Protein 5NMO (pdb70)

Solvent-accessible surface area: 19039 Å² total; per-residue (Å²): 132,128,67,132,180,126,144,12,68,91,44,16,129,108,7,80,51,74,25,118,75,28,111,91,78,5,70,62,0,113,53,26,52,113,65,59,97,68,11,43,73,13,30,7,7,14,10,4,88,30,0,71,74,18,3,24,111,34,31,68,28,78,101,130,9,97,64,59,112,160,115,127,98,144,54,45,78,69,73,88,118,10,28,176,28,64,94,94,3,38,91,33,8,42,88,1,3,90,82,33,0,16,19,5,81,12,0,77,127,98,54,114,42,171,64,88,30,119,92,2,87,41,103,14,147,120,15,104,90,29,23,124,141,48,49,143,42,75,14,20,3,32,62,72,25,80,143,11,27,82,125,57,86,117,23,29,141,96,102,163,128,68,85,131,96,34,31,108,67,5,71,58,0,118,54,51,70,100,47,86,134,88,18,64,69,24,18,0,2,0,0,4,82,6,10,87,70,12,93,34,70,54,44,89,16,94,120,124,10,97,108,35,107,108,90,44,85,23,76,88,42,88,131,24,92,84,50,57,50,84,12,20,24,14,76,25,8,20,77,3,8,81,39,8,0,134,114,91,63,102,34,74,45,94,27,0,64,126,140,14,111,46,102,65,88,34,73,82,4,38,136,22,4,104,119,15,59,59,32,26,77,52,38,48,142,33,59,85,33,0,36,102,84,67,73,78,100,143

Nearest PDB structures (foldseek):
  5nmo-assembly1_A  TM=1.006E+00  e=4.362E-20  Bacillus subtilis subsp. subtilis str. 168
  5nmo-assembly1_B  TM=9.232E-01  e=2.520E-14  Bacillus subtilis subsp. subtilis str. 168
  8i4v-assembly1_B  TM=3.031E-01  e=3.317E+00  Saccharomyces cerevisiae S288C
  8i4v-assembly1_A  TM=2.304E-01  e=1.162E+00  Saccharomyces cerevisiae S288C
  5nmo-assembly1_B  TM=1.007E+00  e=1.268E-17  Bacillus subtilis subsp. subtilis str. 168

InterPro domains:
  IPR003395 RecF/RecN/SMC, N-terminal [PF02463] (2-1171)
  IPR010935 SMCs flexible hinge [PF06470] (519-637)
  IPR010935 SMCs flexible hinge [SM00968] (518-637)
  IPR011890 Structural maintenance of chromosomes protein, prokaryotic [MF_01894] (1-1180)
  IPR011890 Structural maintenance of chromosomes protein, prokaryotic [TIGR02168] (2-1178)
  IPR024704 Structural maintenance of chromosomes protein [PIRSF005719] (1-1183)
  IPR027417 P-loop containing nucleoside triphosphate hydrolase [G3DSA:3.40.50.300] (1-199)
  IPR027417 P-loop containing nucleoside triphosphate hydrolase [G3DSA:3.40.50.300] (999-1186)
  IPR027417 P-loop containing nucleoside triphosphate hydrolase [SSF52540] (1-1163)
  IPR036277 SMCs flexible hinge superfamily [SSF75553] (484-686)

B-factor: mean 68.8, std 25.38, range [20.0, 158.9]

Organism: Bacillus subtilis (strain 168) (NCBI:txid224308)

Sequence (298 aa):
GSGMLNRVEDILHELEGQVEPLKIQASIAKDYLEKKKELEHVEIALTAYDIEELHGKWSTLKEKVQMAKESSTLLKDEEVKLGRMEVELDNLLQYLREEYSLSFEGAKEKYQLETDPEEARKRRVKLIKLAIEELGTVNLGSIDEFERVNERYKFLSEQKEDLVEPLKIQASIAKDYLEKKKELEHVEIALTAYDIEELHGKWSTLKEKVQMAKESGGSGGSTLLKDEEVKLGRMEVELDNLLQYLREEYSLSFEGAKEKYQLETDPEEARKRVKLIKLAIEELGTVNLGSIDEFERVN

Structure (mmCIF, N/CA/C/O backbone):
data_5NMO
#
_entry.id   5NMO
#
_cell.length_a   78.036
_cell.length_b   83.865
_cell.length_c   64.834
_cell.angle_alpha   90.000
_cell.angle_beta   90.000
_cell.angle_gamma   90.000
#
_symmetry.space_group_name_H-M   'P 21 21 2'
#
loop_
_entity.id
_entity.type
_entity.pdbx_description
1 polymer 'Chromosome partition protein Smc,Chromosome partition protein Smc'
2 non-polymer 'SULFATE ION'
3 non-polymer (4S)-2-METHYL-2,4-PENTANEDIOL
4 non-polymer DI(HYDROXYETHYL)ETHER
5 non-polymer 1,2-ETHANEDIOL
6 water water
#
loop_
_atom_site.group_PDB
_atom_site.id
_atom_site.type_symbol
_atom_site.label_atom_id
_atom_site.label_alt_id
_atom_site.label_comp_id
_atom_site.label_asym_id
_atom_site.label_entity_id
_atom_site.label_seq_id
_atom_site.pdbx_PDB_ins_code
_atom_site.Cartn_x
_atom_site.Cartn_y
_atom_site.Cartn_z
_atom_site.occupancy
_atom_site.B_iso_or_equiv
_atom_site.auth_seq_id
_atom_site.auth_comp_id
_atom_site.auth_asym_id
_atom_site.auth_atom_id
_atom_site.pdbx_PDB_model_num
ATOM 1 N N . GLY A 1 1 ? 40.588 -1.746 -43.031 1.00 46.58 184 GLY A N 1
ATOM 2 C CA . GLY A 1 1 ? 39.937 -2.277 -41.849 1.00 65.56 184 GLY A CA 1
ATOM 3 C C . GLY A 1 1 ? 38.462 -1.928 -41.822 1.00 69.53 184 GLY A C 1
ATOM 4 O O . GLY A 1 1 ? 38.015 -1.037 -42.542 1.00 48.05 184 GLY A O 1
ATOM 7 N N . SER A 1 2 ? 37.704 -2.641 -40.994 1.00 47.60 185 SER A N 1
ATOM 8 C CA . SER A 1 2 ? 36.284 -2.360 -40.805 1.00 53.75 185 SER A CA 1
ATOM 9 C C . SER A 1 2 ? 36.048 -1.784 -39.414 1.00 45.95 185 SER A C 1
ATOM 10 O O . SER A 1 2 ? 34.908 -1.661 -38.966 1.00 45.37 185 SER A O 1
ATOM 18 N N . GLY A 1 3 ? 37.140 -1.433 -38.738 1.00 45.91 186 GLY A N 1
ATOM 19 C CA . GLY A 1 3 ? 37.086 -0.977 -37.362 1.00 49.54 186 GLY A CA 1
ATOM 20 C C . GLY A 1 3 ? 37.281 0.521 -37.250 1.00 46.11 186 GLY A C 1
ATOM 21 O O . GLY A 1 3 ? 37.466 1.211 -38.257 1.00 50.20 186 GLY A O 1
ATOM 25 N N . MET A 1 4 ? 37.252 1.015 -36.015 1.00 42.08 187 MET A N 1
ATOM 26 C CA . MET A 1 4 ? 37.328 2.444 -35.739 1.00 49.18 187 MET A CA 1
ATOM 27 C C . MET A 1 4 ? 38.602 2.806 -34.978 1.00 57.79 187 MET A C 1
ATOM 28 O O . MET A 1 4 ? 39.026 2.081 -34.081 1.00 43.88 187 MET A O 1
ATOM 42 N N . LEU A 1 5 ? 39.202 3.935 -35.338 1.00 46.84 188 LEU A N 1
ATOM 43 C CA . LEU A 1 5 ? 40.415 4.408 -34.679 1.00 45.73 188 LEU A CA 1
ATOM 44 C C . LEU A 1 5 ? 40.109 5.063 -33.340 1.00 48.73 188 LEU A C 1
ATOM 45 O O . LEU A 1 5 ? 40.862 4.916 -32.376 1.00 48.70 188 LEU A O 1
ATOM 61 N N . ASN A 1 6 ? 39.008 5.803 -33.290 1.00 45.25 189 ASN A N 1
ATOM 62 C CA . ASN A 1 6 ? 38.588 6.441 -32.053 1.00 46.30 189 ASN A CA 1
ATOM 63 C C . ASN A 1 6 ? 38.061 5.408 -31.071 1.00 49.97 189 ASN A C 1
ATOM 64 O O . ASN A 1 6 ? 37.195 4.599 -31.403 1.00 44.63 189 ASN A O 1
ATOM 75 N N . ARG A 1 7 ? 38.599 5.431 -29.860 1.00 50.03 190 ARG A N 1
ATOM 76 C CA . ARG A 1 7 ? 38.160 4.514 -28.822 1.00 50.24 190 ARG A CA 1
ATOM 77 C C . ARG A 1 7 ? 36.940 5.088 -28.118 1.00 52.68 190 ARG A C 1
ATOM 78 O O . ARG A 1 7 ? 36.899 6.275 -27.792 1.00 52.21 190 ARG A O 1
ATOM 99 N N . VAL A 1 8 ? 35.939 4.246 -27.901 1.00 48.42 191 VAL A N 1
ATOM 100 C CA . VAL A 1 8 ? 34.718 4.682 -27.241 1.00 55.14 191 VAL A CA 1
ATOM 101 C C . VAL A 1 8 ? 35.005 5.096 -25.794 1.00 51.49 191 VAL A C 1
ATOM 102 O O . VAL A 1 8 ? 34.237 5.849 -25.199 1.00 56.30 191 VAL A O 1
ATOM 115 N N . GLU A 1 9 ? 36.115 4.618 -25.235 1.00 54.13 192 GLU A N 1
ATOM 116 C CA . GLU A 1 9 ? 36.498 4.976 -23.867 1.00 58.14 192 GLU A CA 1
ATOM 117 C C . GLU A 1 9 ? 36.632 6.485 -23.684 1.00 58.84 192 GLU A C 1
ATOM 118 O O . GLU A 1 9 ? 36.335 7.020 -22.614 1.00 61.47 192 GLU A O 1
ATOM 130 N N . ASP A 1 10 ? 37.083 7.166 -24.733 1.00 59.22 193 ASP A N 1
ATOM 131 C CA . ASP A 1 10 ? 37.280 8.611 -24.685 1.00 60.37 193 ASP A CA 1
ATOM 132 C C . ASP A 1 10 ? 35.953 9.346 -24.523 1.00 57.98 193 ASP A C 1
ATOM 133 O O . ASP A 1 10 ? 35.814 10.194 -23.642 1.00 60.89 193 ASP A O 1
ATOM 142 N N . ILE A 1 11 ? 34.975 9.022 -25.366 1.00 53.56 194 ILE A N 1
ATOM 143 C CA . ILE A 1 11 ? 33.668 9.665 -25.269 1.00 52.58 194 ILE A CA 1
ATOM 144 C C . ILE A 1 11 ? 32.992 9.260 -23.955 1.00 54.26 194 ILE A C 1
ATOM 145 O O . ILE A 1 11 ? 32.355 10.087 -23.298 1.00 55.24 194 ILE A O 1
ATOM 161 N N . LEU A 1 12 ? 33.146 7.998 -23.563 1.00 54.58 195 LEU A N 1
ATOM 162 C CA . LEU A 1 12 ? 32.598 7.527 -22.293 1.00 60.15 195 LEU A CA 1
ATOM 163 C C . LEU A 1 12 ? 33.166 8.303 -21.105 1.00 65.35 195 LEU A C 1
ATOM 164 O O . LEU A 1 12 ? 32.425 8.682 -20.195 1.00 62.71 195 LEU A O 1
ATOM 180 N N . HIS A 1 13 ? 34.477 8.533 -21.105 1.00 64.43 196 HIS A N 1
ATOM 181 C CA . HIS A 1 13 ? 35.104 9.307 -20.037 1.00 78.96 196 HIS A CA 1
ATOM 182 C C . HIS A 1 13 ? 34.642 10.761 -20.072 1.00 80.22 196 HIS A C 1
ATOM 183 O O . HIS A 1 13 ? 34.504 11.409 -19.035 1.00 77.82 196 HIS A O 1
ATOM 197 N N . GLU A 1 14 ? 34.410 11.272 -21.275 1.00 71.99 197 GLU A N 1
ATOM 198 C CA . GLU A 1 14 ? 33.933 12.637 -21.445 1.00 70.13 197 GLU A CA 1
ATOM 199 C C . GLU A 1 14 ? 32.508 12.776 -20.915 1.00 79.39 197 GLU A C 1
ATOM 200 O O . GLU A 1 14 ? 32.146 13.808 -20.349 1.00 84.78 197 GLU A O 1
ATOM 212 N N . LEU A 1 15 ? 31.708 11.727 -21.093 1.00 62.23 198 LEU A N 1
ATOM 213 C CA . LEU A 1 15 ? 30.313 11.731 -20.654 1.00 60.67 198 LEU A CA 1
ATOM 214 C C . LEU A 1 15 ? 30.137 11.368 -19.181 1.00 63.92 198 LEU A C 1
ATOM 215 O O . LEU A 1 15 ? 29.285 11.941 -18.499 1.00 67.91 198 LEU A O 1
ATOM 231 N N . GLU A 1 16 ? 30.920 10.407 -18.694 1.00 79.06 199 GLU A N 1
ATOM 232 C CA . GLU A 1 16 ? 30.755 9.916 -17.324 1.00 89.16 199 GLU A CA 1
ATOM 233 C C . GLU A 1 16 ? 30.917 11.056 -16.330 1.00 85.43 199 GLU A C 1
ATOM 234 O O . GLU A 1 16 ? 30.207 11.122 -15.326 1.00 81.60 199 GLU A O 1
ATOM 246 N N . GLY A 1 17 ? 31.840 11.964 -16.630 1.00 77.63 200 GLY A N 1
ATOM 247 C CA . GLY A 1 17 ? 32.031 13.153 -15.822 1.00 75.28 200 GLY A CA 1
ATOM 248 C C . GLY A 1 17 ? 30.766 13.990 -15.769 1.00 73.04 200 GLY A C 1
ATOM 249 O O . GLY A 1 17 ? 30.542 14.729 -14.811 1.00 78.50 200 GLY A O 1
ATOM 253 N N . GLN A 1 18 ? 29.924 13.863 -16.793 1.00 83.08 201 GLN A N 1
ATOM 254 C CA . GLN A 1 18 ? 28.737 14.704 -16.911 1.00 88.92 201 GLN A CA 1
ATOM 255 C C . GLN A 1 18 ? 27.509 14.089 -16.242 1.00 69.02 201 GLN A C 1
ATOM 256 O O . GLN A 1 18 ? 26.579 14.808 -15.881 1.00 67.40 201 GLN A O 1
ATOM 270 N N . VAL A 1 19 ? 27.514 12.771 -16.057 1.00 69.97 202 VAL A N 1
ATOM 271 C CA . VAL A 1 19 ? 26.333 12.060 -15.563 1.00 71.75 202 VAL A CA 1
ATOM 272 C C . VAL A 1 19 ? 25.924 12.524 -14.162 1.00 77.88 202 VAL A C 1
ATOM 273 O O . VAL A 1 19 ? 24.845 13.086 -13.986 1.00 61.53 202 VAL A O 1
ATOM 286 N N . GLU A 1 20 ? 26.777 12.302 -13.166 1.00 65.86 203 GLU A N 1
ATOM 287 C CA . GLU A 1 20 ? 26.374 12.532 -11.782 1.00 64.12 203 GLU A CA 1
ATOM 288 C C . GLU A 1 20 ? 25.953 13.985 -11.510 1.00 63.52 203 GLU A C 1
ATOM 289 O O . GLU A 1 20 ? 24.930 14.208 -10.870 1.00 72.42 203 GLU A O 1
ATOM 301 N N . PRO A 1 21 ? 26.727 14.974 -12.002 1.00 67.39 204 PRO A N 1
ATOM 302 C CA . PRO A 1 21 ? 26.349 16.379 -11.787 1.00 60.66 204 PRO A CA 1
ATOM 303 C C . PRO A 1 21 ? 24.953 16.731 -12.311 1.00 74.01 204 PRO A C 1
ATOM 304 O O . PRO A 1 21 ? 24.191 17.412 -11.621 1.00 63.21 204 PRO A O 1
ATOM 315 N N . LEU A 1 22 ? 24.627 16.285 -13.519 1.00 67.98 205 LEU A N 1
ATOM 316 C CA . LEU A 1 22 ? 23.292 16.499 -14.072 1.00 60.22 205 LEU A CA 1
ATOM 317 C C . LEU A 1 22 ? 22.239 15.760 -13.250 1.00 53.46 205 LEU A C 1
ATOM 318 O O . LEU A 1 22 ? 21.117 16.238 -13.100 1.00 53.33 205 LEU A O 1
ATOM 334 N N . LYS A 1 23 ? 22.611 14.600 -12.715 1.00 55.33 206 LYS A N 1
ATOM 335 C CA . LYS A 1 23 ? 21.700 13.793 -11.913 1.00 83.04 206 LYS A CA 1
ATOM 336 C C . LYS A 1 23 ? 21.287 14.540 -10.649 1.00 63.51 206 LYS A C 1
ATOM 337 O O . LYS A 1 23 ? 20.137 14.455 -10.224 1.00 60.01 206 LYS A O 1
ATOM 356 N N . ILE A 1 24 ? 22.229 15.272 -10.059 1.00 60.54 207 ILE A N 1
ATOM 357 C CA . ILE A 1 24 ? 21.959 16.047 -8.852 1.00 60.20 207 ILE A CA 1
ATOM 358 C C . ILE A 1 24 ? 21.005 17.191 -9.145 1.00 57.55 207 ILE A C 1
ATOM 359 O O . ILE A 1 24 ? 20.043 17.416 -8.408 1.00 56.74 207 ILE A O 1
ATOM 375 N N . GLN A 1 25 ? 21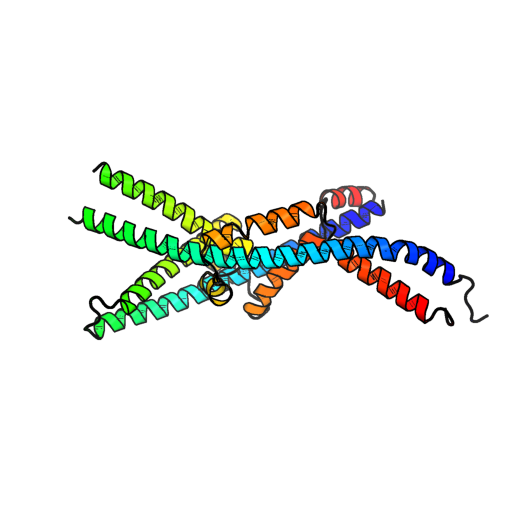.283 17.932 -10.210 1.00 58.74 208 GLN A N 1
ATOM 376 C CA . GLN A 1 25 ? 20.434 19.054 -10.578 1.00 79.93 208 GLN A CA 1
ATOM 377 C C . GLN A 1 25 ? 19.043 18.560 -10.954 1.00 61.90 208 GLN A C 1
ATOM 378 O O . GLN A 1 25 ? 18.042 19.184 -10.610 1.00 52.12 208 GLN A O 1
ATOM 392 N N . ALA A 1 26 ? 18.989 17.428 -11.650 1.00 50.70 209 ALA A N 1
ATOM 393 C CA . ALA A 1 26 ? 17.721 16.873 -12.116 1.00 54.62 209 ALA A CA 1
ATOM 394 C C . ALA A 1 26 ? 16.885 16.387 -10.940 1.00 53.69 209 ALA A C 1
ATOM 395 O O . ALA A 1 26 ? 15.664 16.509 -10.940 1.00 47.51 209 ALA A O 1
ATOM 402 N N . SER A 1 27 ? 17.552 15.833 -9.934 1.00 49.05 210 SER A N 1
ATOM 403 C CA . SER A 1 27 ? 16.867 15.353 -8.743 1.00 49.82 210 SER A CA 1
ATOM 404 C C . SER A 1 27 ? 16.282 16.532 -7.969 1.00 55.94 210 SER A C 1
ATOM 405 O O . SER A 1 27 ? 15.183 16.448 -7.419 1.00 48.97 210 SER A O 1
ATOM 413 N N . ILE A 1 28 ? 17.027 17.631 -7.936 1.00 46.56 211 ILE A N 1
ATOM 414 C CA . ILE A 1 28 ? 16.563 18.857 -7.303 1.00 52.92 211 ILE A CA 1
ATOM 415 C C . ILE A 1 28 ? 15.391 19.437 -8.085 1.00 49.30 211 ILE A C 1
ATOM 416 O O . ILE A 1 28 ? 14.413 19.898 -7.502 1.00 45.05 211 ILE A O 1
ATOM 432 N N . ALA A 1 29 ? 15.488 19.398 -9.410 1.00 45.09 212 ALA A N 1
ATOM 433 C CA . ALA A 1 29 ? 14.445 19.948 -10.267 1.00 43.55 212 ALA A CA 1
ATOM 434 C C . ALA A 1 29 ? 13.141 19.159 -10.160 1.00 63.87 212 ALA A C 1
ATOM 435 O O . ALA A 1 29 ? 12.058 19.741 -10.169 1.00 44.52 212 ALA A O 1
ATOM 442 N N . LYS A 1 30 ? 13.244 17.838 -10.061 1.00 45.71 213 L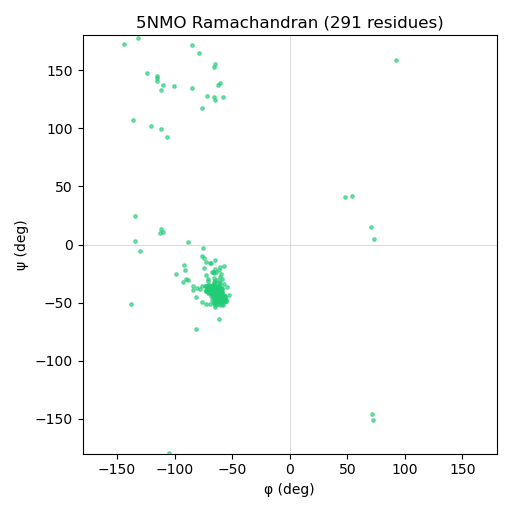YS A N 1
ATOM 443 C CA . LYS A 1 30 ? 12.060 16.995 -9.915 1.00 46.24 213 LYS A CA 1
ATOM 444 C C . LYS A 1 30 ? 11.406 17.231 -8.563 1.00 43.66 213 LYS A C 1
ATOM 445 O O . LYS A 1 30 ? 10.181 17.218 -8.436 1.00 44.27 213 LYS A O 1
ATOM 464 N N . ASP A 1 31 ? 12.233 17.454 -7.550 1.00 43.09 214 ASP A N 1
ATOM 465 C CA . ASP A 1 31 ? 11.731 17.731 -6.214 1.00 44.20 214 ASP A CA 1
ATOM 466 C C . ASP A 1 31 ? 10.962 19.047 -6.232 1.00 41.34 214 ASP A C 1
ATOM 467 O O . ASP A 1 31 ? 9.853 19.146 -5.700 1.00 41.90 214 ASP A O 1
ATOM 476 N N . TYR A 1 32 ? 11.560 20.049 -6.868 1.00 47.22 215 TYR A N 1
ATOM 477 C CA . TYR A 1 32 ? 10.917 21.342 -7.063 1.00 44.02 215 TYR A CA 1
ATOM 478 C C . TYR A 1 32 ? 9.567 21.183 -7.762 1.00 47.45 215 TYR A C 1
ATOM 479 O O . TYR A 1 32 ? 8.563 21.727 -7.310 1.00 40.87 215 TYR A O 1
ATOM 497 N N . LEU A 1 33 ? 9.535 20.421 -8.848 1.00 40.83 216 LEU A N 1
ATOM 498 C CA . LEU A 1 33 ? 8.303 20.256 -9.612 1.00 44.06 216 LEU A CA 1
ATOM 499 C C . LEU A 1 33 ? 7.233 19.532 -8.799 1.00 42.66 216 LEU A C 1
ATOM 500 O O . LEU A 1 33 ? 6.037 19.779 -8.966 1.00 43.00 216 LEU A O 1
ATOM 516 N N . GLU A 1 34 ? 7.661 18.636 -7.917 1.00 37.46 217 GLU A N 1
ATOM 517 C CA . GLU A 1 34 ? 6.723 17.923 -7.063 1.00 49.74 217 GLU A CA 1
ATOM 518 C C . GLU A 1 34 ? 6.095 18.877 -6.053 1.00 43.84 217 GLU A C 1
ATOM 519 O O . GLU A 1 34 ? 4.882 18.855 -5.838 1.00 43.88 217 GLU A O 1
ATOM 531 N N . LYS A 1 35 ? 6.919 19.722 -5.441 1.00 38.20 218 LYS A N 1
ATOM 532 C CA . LYS A 1 35 ? 6.420 20.661 -4.445 1.00 40.35 218 LYS A CA 1
ATOM 533 C C . LYS A 1 35 ? 5.540 21.705 -5.107 1.00 50.34 218 LYS A C 1
ATOM 534 O O . LYS A 1 35 ? 4.539 22.139 -4.536 1.00 38.83 218 LYS A O 1
ATOM 553 N N . LYS A 1 36 ? 5.915 22.089 -6.322 1.00 39.41 219 LYS A N 1
ATOM 554 C CA . LYS A 1 36 ? 5.150 23.042 -7.109 1.00 37.98 219 LYS A CA 1
ATOM 555 C C . LYS A 1 36 ? 3.767 22.493 -7.425 1.00 39.20 219 LYS A C 1
ATOM 556 O O . LYS A 1 36 ? 2.767 23.211 -7.360 1.00 40.50 219 LYS A O 1
ATOM 575 N N . LYS A 1 37 ? 3.723 21.218 -7.800 1.00 39.25 220 LYS A N 1
ATOM 576 C CA . LYS A 1 37 ? 2.458 20.553 -8.080 1.00 43.76 220 LYS A CA 1
ATOM 577 C C . LYS A 1 37 ? 1.556 20.569 -6.841 1.00 40.42 220 LYS A C 1
ATOM 578 O O . LYS A 1 37 ? 0.370 20.903 -6.932 1.00 40.64 220 LYS A O 1
ATOM 597 N N . GLU A 1 38 ? 2.117 20.222 -5.685 1.00 40.55 221 GLU A N 1
ATOM 598 C CA . GLU A 1 38 ? 1.344 20.230 -4.446 1.00 39.43 221 GLU A CA 1
ATOM 599 C C . GLU A 1 38 ? 0.850 21.636 -4.136 1.00 39.51 221 GLU A C 1
ATOM 600 O O . GLU A 1 38 ? -0.312 21.826 -3.775 1.00 40.01 221 GLU A O 1
ATOM 612 N N . LEU A 1 39 ? 1.736 22.618 -4.273 1.00 36.73 222 LEU A N 1
ATOM 613 C CA . LEU A 1 39 ? 1.375 24.009 -4.020 1.00 35.03 222 LEU A CA 1
ATOM 614 C C . LEU A 1 39 ? 0.181 24.418 -4.877 1.00 39.68 222 LEU A C 1
ATOM 615 O O . LEU A 1 39 ? -0.771 25.026 -4.385 1.00 37.74 222 LEU A O 1
ATOM 631 N N . GLU A 1 40 ? 0.247 24.087 -6.161 1.00 39.42 223 GLU A N 1
ATOM 632 C CA . GLU A 1 40 ? -0.795 24.476 -7.106 1.00 39.35 223 GLU A CA 1
ATOM 633 C C . GLU A 1 40 ? -2.139 23.861 -6.741 1.00 41.73 223 GLU A C 1
ATOM 634 O O . GLU A 1 40 ? -3.171 24.526 -6.811 1.00 41.87 223 GLU A O 1
ATOM 646 N N . HIS A 1 41 ? -2.123 22.593 -6.344 1.00 42.02 224 HIS A N 1
ATOM 647 C CA . HIS A 1 41 ? -3.347 21.893 -5.969 1.00 46.27 224 HIS A CA 1
ATOM 648 C C . HIS A 1 41 ? -4.048 22.568 -4.797 1.00 51.83 224 HIS A C 1
ATOM 649 O O . HIS A 1 41 ? -5.272 22.715 -4.792 1.00 41.05 224 HIS A O 1
ATOM 663 N N . VAL A 1 42 ? -3.270 22.967 -3.798 1.00 37.83 225 VAL A N 1
ATOM 664 C CA . VAL A 1 42 ? -3.831 23.609 -2.613 1.00 37.48 225 VAL A CA 1
ATOM 665 C C . VAL A 1 42 ? -4.319 25.006 -2.980 1.00 38.00 225 VAL A C 1
ATOM 666 O O . VAL A 1 42 ? -5.395 25.424 -2.553 1.00 37.80 225 VAL A O 1
ATOM 679 N N . GLU A 1 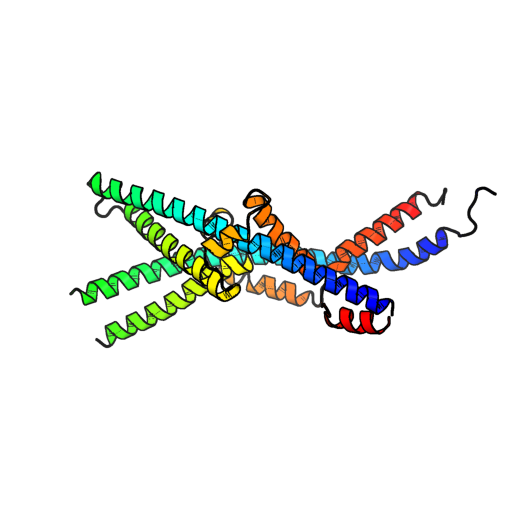43 ? -3.539 25.721 -3.787 1.00 33.84 226 GLU A N 1
ATOM 680 C CA . GLU A 1 43 ? -3.917 27.081 -4.161 1.00 35.98 226 GLU A CA 1
ATOM 681 C C . GLU A 1 43 ? -5.189 27.111 -5.009 1.00 39.43 226 GLU A C 1
ATOM 682 O O . GLU A 1 43 ? -6.017 28.012 -4.852 1.00 38.05 226 GLU A O 1
ATOM 694 N N . ILE A 1 44 ? -5.369 26.128 -5.888 1.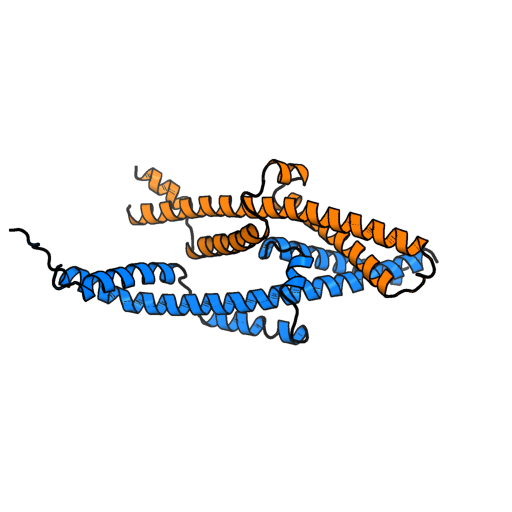00 36.69 227 ILE A N 1
ATOM 695 C CA . ILE A 1 44 ? -6.594 26.066 -6.688 1.00 36.15 227 ILE A CA 1
ATOM 696 C C . ILE A 1 44 ? -7.800 25.813 -5.775 1.00 37.64 227 ILE A C 1
ATOM 697 O O . ILE A 1 44 ? -8.842 26.454 -5.917 1.00 36.05 227 ILE A O 1
ATOM 713 N N . ALA A 1 45 ? -7.649 24.877 -4.844 1.00 37.10 228 ALA A N 1
ATOM 714 C CA . ALA A 1 45 ? -8.716 24.543 -3.904 1.00 42.34 228 ALA A CA 1
ATOM 715 C C . ALA A 1 45 ? -9.083 25.748 -3.034 1.00 35.15 228 ALA A C 1
ATOM 716 O O . ALA A 1 45 ? -10.263 26.020 -2.805 1.00 34.37 228 ALA A O 1
ATOM 723 N N . LEU A 1 46 ? -8.067 26.460 -2.553 1.00 38.74 229 LEU A N 1
ATOM 724 C CA . LEU A 1 46 ? -8.274 27.661 -1.746 1.00 38.93 229 LEU A CA 1
ATOM 725 C C . LEU A 1 46 ? -8.980 28.752 -2.542 1.00 39.65 229 LEU A C 1
ATOM 726 O O . LEU A 1 46 ? -9.865 29.434 -2.025 1.00 37.71 229 LEU A O 1
ATOM 742 N N . THR A 1 47 ? -8.572 28.927 -3.794 1.00 34.23 230 THR A N 1
ATOM 743 C CA . THR A 1 47 ? -9.142 29.962 -4.649 1.00 35.87 230 THR A CA 1
ATOM 744 C C . THR A 1 47 ? -10.622 29.694 -4.911 1.00 32.45 230 THR A C 1
ATOM 745 O O . THR A 1 47 ? -11.444 30.606 -4.838 1.00 35.79 230 THR A O 1
ATOM 756 N N . ALA A 1 48 ? -10.959 28.444 -5.207 1.00 32.78 231 ALA A N 1
ATOM 757 C CA . ALA A 1 48 ? -12.347 28.074 -5.456 1.00 40.88 231 ALA A CA 1
ATOM 758 C C . ALA A 1 48 ? -13.176 28.255 -4.188 1.00 38.61 231 ALA A C 1
ATOM 759 O O . ALA A 1 48 ? -14.316 28.726 -4.235 1.00 33.70 231 ALA A O 1
ATOM 766 N N . TYR A 1 49 ? -12.601 27.883 -3.052 1.00 37.00 232 TYR A N 1
ATOM 767 C CA . TYR A 1 49 ? -13.283 28.064 -1.773 1.00 41.73 232 TYR A CA 1
ATOM 768 C C . TYR A 1 49 ? -13.542 29.548 -1.500 1.00 32.11 232 TYR A C 1
ATOM 769 O O . TYR A 1 49 ? -14.661 29.945 -1.166 1.00 35.55 232 TYR A O 1
ATOM 787 N N . ASP A 1 50 ? -12.508 30.368 -1.659 1.00 33.07 233 ASP A N 1
ATOM 788 C CA . ASP A 1 50 ? -12.623 31.798 -1.384 1.00 38.39 233 ASP A CA 1
ATOM 789 C C . ASP A 1 50 ? -13.608 32.490 -2.331 1.00 37.61 233 ASP A C 1
ATOM 790 O O . ASP A 1 50 ? -14.338 33.392 -1.922 1.00 37.25 233 ASP A O 1
ATOM 799 N N . ILE A 1 51 ? -13.634 32.073 -3.594 1.00 34.93 234 ILE A N 1
ATOM 800 C CA . ILE A 1 51 ? -14.570 32.651 -4.561 1.00 37.47 234 ILE A CA 1
ATOM 801 C C . ILE A 1 51 ? -16.013 32.390 -4.129 1.00 34.77 234 ILE A C 1
ATOM 802 O O . ILE A 1 51 ? -16.830 33.308 -4.087 1.00 36.78 234 ILE A O 1
ATOM 818 N N . GLU A 1 52 ? -16.325 31.140 -3.803 1.00 36.23 235 GLU A N 1
ATOM 819 C CA . GLU A 1 52 ? -17.691 30.794 -3.427 1.00 43.04 235 GLU A CA 1
ATOM 820 C C . GLU A 1 52 ? -18.089 31.492 -2.123 1.00 36.48 235 GLU A C 1
ATOM 821 O O . GLU A 1 52 ? -19.191 32.036 -2.010 1.00 38.85 235 GLU A O 1
ATOM 833 N N . GLU A 1 53 ? -17.184 31.470 -1.147 1.00 42.18 236 GLU A N 1
ATOM 834 C CA . GLU A 1 53 ? -17.428 32.083 0.160 1.00 55.28 236 GLU A CA 1
ATOM 835 C C . GLU A 1 53 ? -17.604 33.596 0.032 1.00 37.79 236 GLU A C 1
ATOM 836 O O . GLU A 1 53 ? -18.538 34.172 0.587 1.00 35.46 236 GLU A O 1
ATOM 848 N N . LEU A 1 54 ? -16.710 34.233 -0.715 1.00 34.83 237 LEU A N 1
ATOM 849 C CA . LEU A 1 54 ? -16.730 35.684 -0.855 1.00 39.44 237 LEU A CA 1
ATOM 850 C C . LEU A 1 54 ? -17.938 36.151 -1.670 1.00 34.96 237 LEU A C 1
ATOM 851 O O . LEU A 1 54 ? -18.565 37.156 -1.338 1.00 34.54 237 LEU A O 1
ATOM 867 N N . HIS A 1 55 ? -18.269 35.425 -2.732 1.00 35.70 238 HIS A N 1
ATOM 868 C CA . HIS A 1 55 ? -19.457 35.755 -3.514 1.00 38.45 238 HIS A CA 1
ATOM 869 C C . HIS A 1 55 ? -20.721 35.629 -2.666 1.00 35.40 238 HIS A C 1
ATOM 870 O O . HIS A 1 55 ? -21.669 36.400 -2.827 1.00 37.39 238 HIS A O 1
ATOM 884 N N . GLY A 1 56 ? -20.730 34.640 -1.780 1.00 38.10 239 GLY A N 1
ATOM 885 C CA . GLY A 1 56 ? -21.854 34.416 -0.887 1.00 40.67 239 GLY A CA 1
ATOM 886 C C . GLY A 1 56 ? -22.044 35.590 0.053 1.00 42.33 239 GLY A C 1
ATOM 887 O O . GLY A 1 56 ? -23.159 36.085 0.228 1.00 42.17 239 GLY A O 1
ATOM 891 N N . LYS A 1 57 ? -20.947 36.047 0.650 1.00 39.04 240 LYS A N 1
ATOM 892 C CA . LYS A 1 57 ? -20.999 37.175 1.573 1.00 44.40 240 LYS A CA 1
ATOM 893 C C . LYS A 1 57 ? -21.397 38.460 0.851 1.00 45.66 240 LYS A C 1
ATOM 894 O O . LYS A 1 57 ? -22.240 39.214 1.335 1.00 42.31 240 LYS A O 1
ATOM 913 N N . TRP A 1 58 ? -20.783 38.701 -0.306 1.00 41.37 241 TRP A N 1
ATOM 914 C CA . TRP A 1 58 ? -21.069 39.890 -1.104 1.00 39.73 241 TRP A CA 1
ATOM 915 C C . TRP A 1 58 ? -22.520 39.916 -1.574 1.00 44.87 241 TRP A C 1
ATOM 916 O O . TRP A 1 58 ? -23.183 40.954 -1.508 1.00 43.24 241 TRP A O 1
ATOM 937 N N . SER A 1 59 ? -23.002 38.772 -2.054 1.00 42.09 242 SER A N 1
ATOM 938 C CA . SER A 1 59 ? -24.392 38.632 -2.485 1.00 52.58 242 SER A CA 1
ATOM 939 C C . SER A 1 59 ? -25.363 38.988 -1.359 1.00 46.17 242 SER A C 1
ATOM 940 O O . SER A 1 59 ? -26.297 39.768 -1.555 1.00 48.35 242 SER A O 1
ATOM 948 N N . THR A 1 60 ? -25.128 38.409 -0.184 1.00 46.24 243 THR A N 1
ATOM 949 C CA . THR A 1 60 ? -25.975 38.627 0.990 1.00 56.41 243 THR A CA 1
ATOM 950 C C . THR A 1 60 ? -26.000 40.090 1.424 1.00 50.43 243 THR A C 1
ATOM 951 O O . THR A 1 60 ? -27.068 40.656 1.651 1.00 51.57 243 THR A O 1
ATOM 962 N N . LEU A 1 61 ? -24.824 40.696 1.549 1.00 49.32 244 LEU A N 1
ATOM 963 C CA . LEU A 1 61 ? -24.733 42.093 1.956 1.00 54.18 244 LEU A CA 1
ATOM 964 C C . LEU A 1 61 ? -25.405 43.006 0.934 1.00 55.69 244 LEU A C 1
ATOM 965 O O . LEU A 1 61 ? -26.118 43.938 1.304 1.00 52.95 244 LEU A O 1
ATOM 981 N N . LYS A 1 62 ? -25.183 42.733 -0.350 1.00 49.59 245 LYS A N 1
ATOM 982 C CA . LYS A 1 62 ? -25.764 43.552 -1.410 1.00 54.21 245 LYS A CA 1
ATOM 983 C C . LYS A 1 62 ? -27.287 43.515 -1.346 1.00 61.39 245 LYS A C 1
ATOM 984 O O . LYS A 1 62 ? -27.956 44.500 -1.661 1.00 62.43 245 LYS A O 1
ATOM 1003 N N . GLU A 1 63 ? -27.830 42.379 -0.923 1.00 60.43 246 GLU A N 1
ATOM 1004 C CA . GLU A 1 63 ? -29.275 42.227 -0.784 1.00 74.47 246 GLU A CA 1
ATOM 1005 C C . GLU A 1 63 ? -29.795 43.025 0.410 1.00 76.29 246 GLU A C 1
ATOM 1006 O O . GLU A 1 63 ? -30.884 43.597 0.358 1.00 64.55 246 GLU A O 1
ATOM 1018 N N . LYS A 1 64 ? -29.011 43.064 1.484 1.00 62.51 247 LYS A N 1
ATOM 1019 C CA . LYS A 1 64 ? -29.410 43.781 2.691 1.00 82.03 247 LYS A CA 1
ATOM 1020 C C . LYS A 1 64 ? -29.348 45.290 2.481 1.00 84.95 247 LYS A C 1
ATOM 1021 O O . LYS A 1 64 ? -30.214 46.027 2.954 1.00 73.55 247 LYS A O 1
ATOM 1040 N N . VAL A 1 65 ? -28.318 45.744 1.776 1.00 59.09 248 VAL A N 1
ATOM 1041 C CA . VAL A 1 65 ? -28.202 47.153 1.416 1.00 72.59 248 VAL A CA 1
ATOM 1042 C C . VAL A 1 65 ? -29.416 47.588 0.598 1.00 92.10 248 VAL A C 1
ATOM 1043 O O . VAL A 1 65 ? -30.067 48.584 0.917 1.00 70.75 248 VAL A O 1
ATOM 1056 N N . GLN A 1 66 ? -29.720 46.833 -0.453 1.00 68.31 249 GLN A N 1
ATOM 1057 C CA . GLN A 1 66 ? -30.830 47.171 -1.339 1.00 67.42 249 GLN A CA 1
ATOM 1058 C C . GLN A 1 66 ? -32.182 47.062 -0.631 1.00 80.74 249 GLN A C 1
ATOM 1059 O O . GLN A 1 66 ? -33.108 47.814 -0.933 1.00 86.32 249 GLN A O 1
ATOM 1073 N N . MET A 1 67 ? -32.290 46.132 0.312 1.00 77.23 250 MET A N 1
ATOM 1074 C CA . MET A 1 67 ? -33.518 45.971 1.085 1.00 76.32 250 MET A CA 1
ATOM 1075 C C . MET A 1 67 ? -33.723 47.147 2.037 1.00 93.14 250 MET A C 1
ATOM 1076 O O . MET A 1 67 ? -34.855 47.567 2.285 1.00 87.08 250 MET A O 1
ATOM 1080 N N . ALA A 1 68 ? -32.624 47.676 2.567 1.00 85.78 251 ALA A N 1
ATOM 1081 C CA . ALA A 1 68 ? -32.688 48.794 3.504 1.00 86.08 251 ALA A CA 1
ATOM 1082 C C . ALA A 1 68 ? -33.045 50.089 2.783 1.00 82.29 251 ALA A C 1
ATOM 1083 O O . ALA A 1 68 ? -33.799 50.911 3.304 1.00 100.26 251 ALA A O 1
ATOM 1090 N N . LYS A 1 69 ? -32.491 50.267 1.587 1.00 83.83 252 LYS A N 1
ATOM 1091 C CA . LYS A 1 69 ? -32.792 51.440 0.774 1.00 89.37 252 LYS A CA 1
ATOM 1092 C C . LYS A 1 69 ? -34.283 51.503 0.453 1.00 89.34 252 LYS A C 1
ATOM 1093 O O . LYS A 1 69 ? -34.932 52.520 0.692 1.00 113.10 252 LYS A O 1
ATOM 1112 N N . GLU A 1 70 ? -34.820 50.402 -0.066 1.00 103.03 253 GLU A N 1
ATOM 1113 C CA . GLU A 1 70 ? -36.235 50.312 -0.42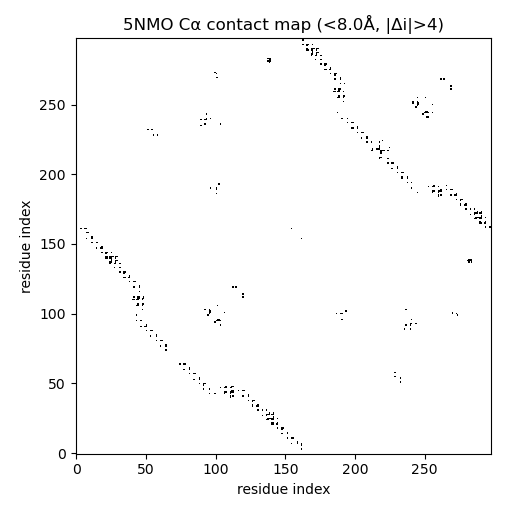2 1.00 102.20 253 GLU A CA 1
ATOM 1114 C C . GLU A 1 70 ? -37.160 50.606 0.761 1.00 102.78 253 GLU A C 1
ATOM 1115 O O . GLU A 1 70 ? -38.339 50.911 0.573 1.00 107.79 253 GLU A O 1
ATOM 1127 N N . SER A 1 71 ? -36.623 50.513 1.974 1.00 94.36 254 SER A N 1
ATOM 1128 C CA . SER A 1 71 ? -37.391 50.803 3.180 1.00 104.21 254 SER A CA 1
ATOM 1129 C C . SER A 1 71 ? -37.462 52.304 3.442 1.00 97.11 254 SER A C 1
ATOM 1130 O O . SER A 1 71 ? -36.812 52.815 4.355 1.00 120.50 254 SER A O 1
ATOM 1134 N N . SER A 1 77 ? -27.560 56.939 7.138 1.00 102.99 921 SER A N 1
ATOM 1135 C CA . SER A 1 77 ? -26.964 57.393 5.886 1.00 100.65 921 SER A CA 1
ATOM 1136 C C . SER A 1 77 ? -25.471 57.076 5.854 1.00 101.25 921 SER A C 1
ATOM 1137 O O . SER A 1 77 ? -24.972 56.491 4.891 1.00 90.45 921 SER A O 1
ATOM 1144 N N . THR A 1 78 ? -24.762 57.471 6.908 1.00 89.38 922 THR A N 1
ATOM 1145 C CA . THR A 1 78 ? -23.347 57.143 7.053 1.00 81.29 922 THR A CA 1
ATOM 1146 C C . THR A 1 78 ? -23.164 55.638 7.193 1.00 90.15 922 THR A C 1
ATOM 1147 O O . THR A 1 78 ? -22.255 55.054 6.603 1.00 76.28 922 THR A O 1
ATOM 1158 N N . LEU A 1 79 ? -24.033 55.016 7.983 1.00 83.02 923 LEU A N 1
ATOM 1159 C CA . LEU A 1 79 ? -23.976 53.577 8.195 1.00 79.09 923 LEU A CA 1
ATOM 1160 C C . LEU A 1 79 ? -24.143 52.858 6.859 1.00 76.86 923 LEU A C 1
ATOM 1161 O O . LEU A 1 79 ? -23.453 51.878 6.577 1.00 66.43 923 LEU A O 1
ATOM 1177 N N . LEU A 1 80 ? -25.048 53.370 6.032 1.00 68.82 924 LEU A N 1
ATOM 1178 C CA . LEU A 1 80 ? -25.312 52.795 4.716 1.00 73.68 924 LEU A CA 1
ATOM 1179 C C . LEU A 1 80 ? -24.091 52.915 3.805 1.00 74.73 924 LEU A C 1
ATOM 1180 O O . LEU A 1 80 ? -23.748 51.977 3.082 1.00 70.47 924 LEU A O 1
ATOM 1196 N N . LYS A 1 81 ? -23.440 54.074 3.851 1.00 69.40 925 LYS A N 1
ATOM 1197 C CA . LYS A 1 81 ? -22.253 54.331 3.041 1.00 75.03 925 LYS A CA 1
ATOM 1198 C C . LYS A 1 81 ? -21.118 53.379 3.397 1.00 74.03 925 LYS A C 1
ATOM 1199 O O . LYS A 1 81 ? -20.401 52.899 2.519 1.00 62.26 925 LYS A O 1
ATOM 1203 N N . ASP A 1 82 ? -20.957 53.112 4.690 1.00 64.04 926 ASP A N 1
ATOM 1204 C CA . ASP A 1 82 ? -19.906 52.216 5.162 1.00 59.74 926 ASP A CA 1
ATOM 1205 C C . ASP A 1 82 ? -20.077 50.808 4.596 1.00 56.29 926 ASP A C 1
ATOM 1206 O O . ASP A 1 82 ? -19.096 50.132 4.286 1.00 56.27 926 ASP A O 1
ATOM 1215 N N . GLU A 1 83 ? -21.326 50.372 4.454 1.00 64.80 927 GLU A N 1
ATOM 1216 C CA . GLU A 1 83 ? -21.609 49.052 3.900 1.00 54.48 927 GLU A CA 1
ATOM 1217 C C . GLU A 1 83 ? -21.293 49.019 2.407 1.00 68.73 927 GLU A C 1
ATOM 1218 O O . GLU A 1 83 ? -20.843 48.002 1.879 1.00 56.21 927 GLU A O 1
ATOM 1230 N N . GLU A 1 84 ? -21.531 50.135 1.728 1.00 56.83 928 GLU A N 1
ATOM 1231 C CA . GLU A 1 84 ? -21.270 50.222 0.296 1.00 64.02 928 GLU A CA 1
ATOM 1232 C C . GLU A 1 84 ? -19.770 50.185 0.012 1.00 53.31 928 GLU A C 1
ATOM 1233 O O . GLU A 1 84 ? -19.329 49.571 -0.958 1.00 53.88 928 GLU A O 1
ATOM 1245 N N . VAL A 1 85 ? -18.988 50.833 0.869 1.00 59.27 929 VAL A N 1
ATOM 1246 C CA . VAL A 1 85 ? -17.534 50.767 0.768 1.00 54.10 929 VAL A CA 1
ATOM 1247 C C . VAL A 1 85 ? -17.065 49.324 0.910 1.00 63.76 929 VAL A C 1
ATOM 1248 O O . VAL A 1 85 ? -16.184 48.869 0.180 1.00 54.72 929 VAL A O 1
ATOM 1261 N N . LYS A 1 86 ? -17.650 48.608 1.862 1.00 49.72 930 LYS A N 1
ATOM 1262 C CA . LYS A 1 86 ? -17.283 47.221 2.090 1.00 53.55 930 LYS A CA 1
ATOM 1263 C C . LYS A 1 86 ? -17.655 46.369 0.880 1.00 54.56 930 LYS A C 1
ATOM 1264 O O . LYS A 1 86 ? -16.889 45.502 0.463 1.00 43.73 930 LYS A O 1
ATOM 1283 N N . LEU A 1 87 ? -18.830 46.624 0.314 1.00 49.70 931 LEU A N 1
ATOM 1284 C CA . LEU A 1 87 ? -19.262 45.920 -0.885 1.00 46.78 931 LEU A CA 1
ATOM 1285 C C . LEU A 1 87 ? -18.253 46.108 -2.010 1.00 48.02 931 LEU A C 1
ATOM 1286 O O . LEU A 1 87 ? -17.913 45.159 -2.714 1.00 46.49 931 LEU A O 1
ATOM 1302 N N . GLY A 1 88 ? -17.772 47.335 -2.167 1.00 49.28 932 GLY A N 1
ATOM 1303 C CA . GLY A 1 88 ? -16.790 47.644 -3.191 1.00 52.35 932 GLY A CA 1
ATOM 1304 C C . GLY A 1 88 ? -15.506 46.853 -3.023 1.00 57.82 932 GLY A C 1
ATOM 1305 O O . GLY A 1 88 ? -14.964 46.332 -3.995 1.00 46.41 932 GLY A O 1
ATOM 1309 N N . ARG A 1 89 ? -15.013 46.768 -1.791 1.00 49.60 933 ARG A N 1
ATOM 1310 C CA . ARG A 1 89 ? -13.795 46.010 -1.505 1.00 42.75 933 ARG A CA 1
ATOM 1311 C C . ARG A 1 89 ? -13.974 44.527 -1.825 1.00 37.86 933 ARG A C 1
ATOM 1312 O O . ARG A 1 89 ? -13.075 43.888 -2.372 1.00 42.76 933 ARG A O 1
ATOM 1333 N N . MET A 1 90 ? -15.138 43.982 -1.488 1.00 39.88 934 MET A N 1
ATOM 1334 C CA . MET A 1 90 ? -15.442 42.587 -1.788 1.00 38.66 934 MET A CA 1
ATOM 1335 C C . MET A 1 90 ? -15.457 42.332 -3.292 1.00 45.00 934 MET A C 1
ATOM 1336 O O . MET A 1 90 ? -14.983 41.300 -3.762 1.00 38.76 934 MET A O 1
ATOM 1350 N N . GLU A 1 91 ? -16.013 43.280 -4.038 1.00 40.52 935 GLU A N 1
ATOM 1351 C CA . GLU A 1 91 ? -16.150 43.142 -5.484 1.00 45.43 935 GLU A CA 1
ATOM 1352 C C . GLU A 1 91 ? -14.795 43.107 -6.183 1.00 42.50 935 GLU A C 1
ATOM 1353 O O . GLU A 1 91 ? -14.587 42.330 -7.116 1.00 44.89 935 GLU A O 1
ATOM 1365 N N . VAL A 1 92 ? -13.884 43.968 -5.741 1.00 43.65 936 VAL A N 1
ATOM 1366 C CA . VAL A 1 92 ? -12.536 44.017 -6.295 1.00 44.28 936 VAL A CA 1
ATOM 1367 C C . VAL A 1 92 ? -11.808 42.709 -6.003 1.00 49.66 936 VAL A C 1
ATOM 1368 O O . VAL A 1 92 ? -11.158 42.138 -6.881 1.00 43.31 936 VAL A O 1
ATOM 1381 N N . GLU A 1 93 ? -11.928 42.236 -4.768 1.00 40.47 937 GLU A N 1
ATOM 1382 C CA . GLU A 1 93 ? -11.285 40.996 -4.359 1.00 39.93 937 GLU A CA 1
ATOM 1383 C C . GLU A 1 93 ? -11.854 39.793 -5.113 1.00 41.59 937 GLU A C 1
ATOM 1384 O O . GLU A 1 93 ? -11.114 38.888 -5.504 1.00 36.26 937 GLU A O 1
ATOM 1396 N N . LEU A 1 94 ? -13.171 39.782 -5.302 1.00 35.57 938 LEU A N 1
ATOM 1397 C CA . LEU A 1 94 ? -13.838 38.694 -6.011 1.00 35.37 938 LEU A CA 1
ATOM 1398 C C . LEU A 1 94 ? -13.435 38.668 -7.488 1.00 35.93 938 LEU A C 1
ATOM 1399 O O . LEU A 1 94 ? -13.159 37.606 -8.043 1.00 35.08 938 LEU A O 1
ATOM 1415 N N . ASP A 1 95 ? -13.410 39.836 -8.120 1.00 35.37 939 ASP A N 1
ATOM 1416 C CA . ASP A 1 95 ? -12.977 39.934 -9.513 1.00 43.77 939 ASP A CA 1
ATOM 1417 C C . ASP A 1 95 ? -11.536 39.444 -9.653 1.00 47.79 939 ASP A C 1
ATOM 1418 O O . ASP A 1 95 ? -11.209 38.706 -10.581 1.00 42.24 939 ASP A O 1
ATOM 1427 N N . ASN A 1 96 ? -10.681 39.849 -8.719 1.00 41.20 940 ASN A N 1
ATOM 1428 C CA . ASN A 1 96 ? -9.281 39.442 -8.736 1.00 46.00 940 ASN A CA 1
ATOM 1429 C C . ASN A 1 96 ? -9.115 37.930 -8.624 1.00 52.26 940 ASN A C 1
ATOM 1430 O O . ASN A 1 96 ? -8.289 37.338 -9.318 1.00 39.83 940 ASN A O 1
ATOM 1441 N N . LEU A 1 97 ? -9.894 37.310 -7.748 1.00 33.51 941 LEU A N 1
ATOM 1442 C CA . LEU A 1 97 ? -9.821 35.868 -7.549 1.00 32.00 941 LEU A CA 1
ATOM 1443 C C . LEU A 1 97 ? -10.228 35.105 -8.807 1.00 37.69 941 LEU A C 1
ATOM 1444 O O . LEU A 1 97 ? -9.579 34.133 -9.194 1.00 35.63 941 LEU A O 1
ATOM 1460 N N . LEU A 1 98 ? -11.320 35.543 -9.426 1.00 36.91 942 LEU A N 1
ATOM 1461 C CA . LEU A 1 98 ? -11.861 34.877 -10.603 1.00 39.18 942 LEU A CA 1
ATOM 1462 C C . LEU A 1 98 ? -10.911 35.001 -11.786 1.00 41.47 942 LEU A C 1
ATOM 1463 O O . LEU A 1 98 ? -10.680 34.037 -12.514 1.00 42.33 942 LEU A O 1
ATOM 1479 N N . GLN A 1 99 ? -10.361 36.194 -11.974 1.00 36.40 943 GLN A N 1
ATOM 1480 C CA . GLN A 1 99 ? -9.435 36.433 -13.070 1.00 44.79 943 GLN A CA 1
ATOM 1481 C C . GLN A 1 99 ? -8.111 35.720 -12.808 1.00 49.95 943 GLN A C 1
ATOM 1482 O O . GLN A 1 99 ? -7.442 35.272 -13.737 1.00 46.91 943 GLN A O 1
ATOM 1496 N N . TYR A 1 100 ? -7.747 35.595 -11.537 1.00 42.31 944 TYR A N 1
ATOM 1497 C CA . TYR A 1 100 ? -6.567 34.828 -11.155 1.00 36.83 944 TYR A CA 1
ATOM 1498 C C . TYR A 1 100 ? -6.722 33.358 -11.547 1.00 43.61 944 TYR A C 1
ATOM 1499 O O . TYR A 1 100 ? -5.777 32.724 -12.022 1.00 39.05 944 TYR A O 1
ATOM 1517 N N . LEU A 1 101 ? -7.922 32.821 -11.352 1.00 38.39 945 LEU A N 1
ATOM 1518 C CA . LEU A 1 101 ? -8.210 31.436 -11.702 1.00 44.63 945 LEU A CA 1
ATOM 1519 C C . LEU A 1 101 ? -7.976 31.192 -13.198 1.00 35.81 945 LEU A C 1
ATOM 1520 O O . LEU A 1 101 ? -7.404 30.174 -13.595 1.00 37.31 945 LEU A O 1
ATOM 1536 N N . ARG A 1 102 ? -8.420 32.136 -14.020 1.00 37.51 946 ARG A N 1
ATOM 1537 C CA . ARG A 1 102 ? -8.274 32.038 -15.469 1.00 38.88 946 ARG A CA 1
ATOM 1538 C C . ARG A 1 102 ? -6.818 32.176 -15.901 1.00 40.90 946 ARG A C 1
ATOM 1539 O O . ARG A 1 102 ? -6.296 31.358 -16.662 1.00 35.05 946 ARG A O 1
ATOM 1560 N N . GLU A 1 103 ? -6.172 33.229 -15.415 1.00 39.36 947 GLU A N 1
ATOM 1561 C CA . GLU A 1 103 ? -4.825 33.574 -15.844 1.00 44.89 947 GLU A CA 1
ATOM 1562 C C . GLU A 1 103 ? -3.793 32.549 -15.380 1.00 39.76 947 GLU A C 1
ATOM 1563 O O . GLU A 1 103 ? -2.865 32.219 -16.112 1.00 41.02 947 GLU A O 1
ATOM 1575 N N . GLU A 1 104 ? -3.960 32.035 -14.168 1.00 39.61 948 GLU A N 1
ATOM 1576 C CA . GLU A 1 104 ? -2.941 31.169 -13.591 1.00 41.38 948 GLU A CA 1
ATOM 1577 C C . GLU A 1 104 ? -3.175 29.696 -13.924 1.00 37.18 948 GLU A C 1
ATOM 1578 O O . GLU A 1 104 ? -2.218 28.933 -14.028 1.00 44.17 948 GLU A O 1
ATOM 1590 N N . TYR A 1 105 ? -4.431 29.301 -14.114 1.00 40.02 949 TYR A N 1
ATOM 1591 C CA . TYR A 1 105 ? -4.763 27.882 -14.242 1.00 40.86 949 TYR A CA 1
ATOM 1592 C C . TYR A 1 105 ? -5.630 27.531 -15.456 1.00 39.04 949 TYR A C 1
ATOM 1593 O O . TYR A 1 105 ? -5.853 26.350 -15.728 1.00 38.78 949 TYR A O 1
ATOM 1611 N N . SER A 1 106 ? -6.091 28.538 -16.194 1.00 38.58 950 SER A N 1
ATOM 1612 C CA . SER A 1 106 ? -7.019 28.321 -17.306 1.00 39.75 950 SER A CA 1
ATOM 1613 C C . SER A 1 106 ? -8.173 27.414 -16.884 1.00 47.41 950 SER A C 1
ATOM 1614 O O . SER A 1 106 ? -8.588 26.527 -17.632 1.00 41.11 950 SER A O 1
ATOM 1622 N N . LEU A 1 107 ? -8.669 27.634 -15.670 1.00 36.65 951 LEU A N 1
ATOM 1623 C CA . LEU A 1 107 ? -9.804 26.886 -15.147 1.00 38.75 951 LEU A CA 1
ATOM 1624 C C . LEU A 1 107 ? -11.003 27.799 -14.927 1.00 39.17 951 LEU A C 1
ATOM 1625 O O . LEU A 1 107 ? -10.846 28.960 -14.544 1.00 37.86 951 LEU A O 1
ATOM 1641 N N . SER A 1 108 ? -12.196 27.275 -15.187 1.00 38.11 952 SER A N 1
ATOM 1642 C CA . SER A 1 108 ? -13.419 27.928 -14.741 1.00 46.70 952 SER A CA 1
ATOM 1643 C C . SER A 1 108 ? -13.598 27.611 -13.272 1.00 50.91 952 SER A C 1
ATOM 1644 O O . SER A 1 108 ? -12.953 26.702 -12.750 1.00 39.54 952 SER A O 1
ATOM 1652 N N . PHE A 1 109 ? -14.466 28.356 -12.601 1.00 42.76 953 PHE A N 1
ATOM 1653 C CA . PHE A 1 109 ? -14.783 28.055 -11.217 1.00 39.22 953 PHE A CA 1
ATOM 1654 C C . PHE A 1 109 ? -15.306 26.627 -11.069 1.00 36.23 953 PHE A C 1
ATOM 1655 O O . PHE A 1 109 ? -14.887 25.898 -10.168 1.00 38.58 953 PHE A O 1
ATOM 1672 N N . GLU A 1 110 ? -16.229 26.243 -11.946 1.00 36.92 954 GLU A N 1
ATOM 1673 C CA . GLU A 1 110 ? -16.807 24.908 -11.911 1.00 42.98 954 GLU A CA 1
ATOM 1674 C C . GLU A 1 110 ? -15.714 23.854 -12.046 1.00 52.69 954 GLU A C 1
ATOM 1675 O O . GLU A 1 110 ? -15.707 22.865 -11.317 1.00 45.17 954 GLU A O 1
ATOM 1687 N N . GLY A 1 111 ? -14.795 24.074 -12.981 1.00 46.23 955 GLY A N 1
ATOM 1688 C CA . GLY A 1 111 ? -13.714 23.136 -13.225 1.00 49.23 955 GLY A CA 1
ATOM 1689 C C . GLY A 1 111 ? -12.786 23.019 -12.035 1.00 41.80 955 GLY A C 1
ATOM 1690 O O . GLY A 1 111 ? -12.343 21.924 -11.682 1.00 43.76 955 GLY A O 1
ATOM 1694 N N . ALA A 1 112 ? -12.504 24.156 -11.405 1.00 39.12 956 ALA A N 1
ATOM 1695 C CA . ALA A 1 112 ? -11.629 24.202 -10.240 1.00 37.37 956 ALA A CA 1
ATOM 1696 C C . ALA A 1 112 ? -12.255 23.474 -9.057 1.00 40.79 956 ALA A C 1
ATOM 1697 O O . ALA A 1 112 ? -11.607 22.655 -8.396 1.00 42.94 956 ALA A O 1
ATOM 1704 N N . LYS A 1 113 ? -13.518 23.783 -8.786 1.00 37.01 957 LYS A N 1
ATOM 1705 C CA . LYS A 1 113 ? -14.227 23.168 -7.670 1.00 43.60 957 LYS A CA 1
ATOM 1706 C C . LYS A 1 113 ? -14.376 21.665 -7.885 1.00 48.77 957 LYS A C 1
ATOM 1707 O O . LYS A 1 113 ? -14.251 20.882 -6.948 1.00 47.73 957 LYS A O 1
ATOM 1726 N N . GLU A 1 114 ? -14.640 21.264 -9.123 1.00 46.77 958 GLU A N 1
ATOM 1727 C CA . GLU A 1 114 ? -14.883 19.859 -9.425 1.00 52.48 958 GLU A CA 1
ATOM 1728 C C . GLU A 1 114 ? -13.662 18.991 -9.131 1.00 64.17 958 GLU A C 1
ATOM 1729 O O . GLU A 1 114 ? -13.795 17.863 -8.657 1.00 62.76 958 GLU A O 1
ATOM 1741 N N . LYS A 1 115 ? -12.479 19.530 -9.404 1.00 49.63 959 LYS A N 1
ATOM 1742 C CA . LYS A 1 115 ? -11.240 18.761 -9.334 1.00 55.78 959 LYS A CA 1
ATOM 1743 C C . LYS A 1 115 ? -10.467 18.980 -8.034 1.00 58.82 959 LYS A C 1
ATOM 1744 O O . LYS A 1 115 ? -9.702 18.111 -7.612 1.00 54.22 959 LYS A O 1
ATOM 1763 N N . TYR A 1 116 ? -10.667 20.137 -7.408 1.00 43.22 960 TYR A N 1
ATOM 1764 C CA . TYR A 1 116 ? -9.910 20.508 -6.213 1.00 53.29 960 TYR A CA 1
ATOM 1765 C C . TYR A 1 116 ? -10.797 21.117 -5.131 1.00 47.24 960 TYR A C 1
ATOM 1766 O O . TYR A 1 116 ? -11.247 22.257 -5.254 1.00 54.12 960 TYR A O 1
ATOM 1784 N N . GLN A 1 117 ? -11.036 20.355 -4.068 1.00 49.03 961 GLN A N 1
ATOM 1785 C CA . GLN A 1 117 ? -11.739 20.875 -2.899 1.00 50.05 961 GLN A CA 1
ATOM 1786 C C . GLN A 1 117 ? -10.889 20.686 -1.656 1.00 49.70 961 GLN A C 1
ATOM 1787 O O . GLN A 1 117 ? -10.119 19.732 -1.556 1.00 50.31 961 GLN A O 1
ATOM 1801 N N . LEU A 1 118 ? -11.026 21.618 -0.720 1.00 48.52 962 LEU A N 1
ATOM 1802 C CA . LEU A 1 118 ? -10.261 21.581 0.517 1.00 49.65 962 LEU A CA 1
ATOM 1803 C C . LEU A 1 118 ? -10.562 20.314 1.306 1.00 47.69 962 LEU A C 1
ATOM 1804 O O . LEU A 1 118 ? -11.709 19.880 1.391 1.00 50.74 962 LEU A O 1
ATOM 1820 N N . GLU A 1 119 ? -9.516 19.732 1.880 1.00 50.15 963 GLU A N 1
ATOM 1821 C CA . GLU A 1 119 ? -9.646 18.577 2.759 1.00 55.83 963 GLU A CA 1
ATOM 1822 C C . GLU A 1 119 ? -9.270 18.968 4.186 1.00 62.87 963 GLU A C 1
ATOM 1823 O O . GLU A 1 119 ? -9.132 18.120 5.065 1.00 72.78 963 GLU A O 1
ATOM 1835 N N . THR A 1 120 ? -9.101 20.270 4.394 1.00 53.37 964 THR A N 1
ATOM 1836 C CA . THR A 1 120 ? -8.849 20.837 5.714 1.00 68.70 964 THR A CA 1
ATOM 1837 C C . THR A 1 120 ? -9.560 22.183 5.787 1.00 57.22 964 THR A C 1
ATOM 1838 O O . THR A 1 120 ? -10.082 22.659 4.779 1.00 51.18 964 THR A O 1
ATOM 1849 N N . ASP A 1 121 ? -9.592 22.802 6.963 1.00 52.92 965 ASP A N 1
ATOM 1850 C CA . ASP A 1 121 ? -10.122 24.156 7.057 1.00 60.05 965 ASP A CA 1
ATOM 1851 C C . ASP A 1 121 ? -9.186 25.072 6.270 1.00 48.10 965 ASP A C 1
ATOM 1852 O O . ASP A 1 121 ? -8.001 24.766 6.124 1.00 49.50 965 ASP A O 1
ATOM 1861 N N . PRO A 1 122 ? -9.714 26.187 5.743 1.00 49.51 966 PRO A N 1
ATOM 1862 C CA . PRO A 1 122 ? -8.910 27.030 4.850 1.00 50.33 966 PRO A CA 1
ATOM 1863 C C . PRO A 1 122 ? -7.639 27.565 5.502 1.00 55.63 966 PRO A C 1
ATOM 1864 O O . PRO A 1 122 ? -6.604 27.611 4.838 1.00 50.70 966 PRO A O 1
ATOM 1875 N N . GLU A 1 123 ? -7.706 27.948 6.773 1.00 49.52 967 GLU A N 1
ATOM 1876 C CA . GLU A 1 123 ? -6.537 28.513 7.442 1.00 49.50 967 GLU A CA 1
ATOM 1877 C C . GLU A 1 123 ? -5.399 27.502 7.469 1.00 47.35 967 GLU A C 1
ATOM 1878 O O . GLU A 1 123 ? -4.233 27.858 7.278 1.00 51.52 967 GLU A O 1
ATOM 1890 N N . GLU A 1 124 ? -5.741 26.238 7.693 1.00 42.94 968 GLU A N 1
ATOM 1891 C CA . GLU A 1 124 ? -4.752 25.169 7.651 1.00 46.82 968 GLU A CA 1
ATOM 1892 C C . GLU A 1 124 ? -4.167 25.028 6.249 1.00 48.89 968 GLU A C 1
ATOM 1893 O O . GLU A 1 124 ? -2.977 24.758 6.086 1.00 43.60 968 GLU A O 1
ATOM 1905 N N . ALA A 1 125 ? -5.008 25.206 5.237 1.00 44.32 969 ALA A N 1
ATOM 1906 C CA . ALA A 1 125 ? -4.543 25.156 3.857 1.00 37.96 969 ALA A CA 1
ATOM 1907 C C . ALA A 1 125 ? -3.588 26.316 3.568 1.00 43.60 969 ALA A C 1
ATOM 1908 O O . ALA A 1 125 ? -2.569 26.136 2.898 1.00 41.73 969 ALA A O 1
ATOM 1915 N N . ARG A 1 126 ? -3.907 27.499 4.090 1.00 38.47 970 ARG A N 1
ATOM 1916 C CA . ARG A 1 126 ? -3.078 28.679 3.857 1.00 45.70 970 ARG A CA 1
ATOM 1917 C C . ARG A 1 126 ? -1.702 28.516 4.503 1.00 50.19 970 ARG A C 1
ATOM 1918 O O . ARG A 1 126 ? -0.683 28.883 3.913 1.00 44.01 970 ARG A O 1
ATOM 1939 N N . LYS A 1 127 ? -1.674 27.955 5.709 1.00 48.00 971 LYS A N 1
ATOM 1940 C CA . LYS A 1 127 ? -0.414 27.666 6.391 1.00 41.79 971 LYS A CA 1
ATOM 1941 C C . LYS A 1 127 ? 0.403 26.660 5.584 1.00 47.36 971 LYS A C 1
ATOM 1942 O O . LYS A 1 127 ? 1.627 26.769 5.483 1.00 44.62 971 LYS A O 1
ATOM 1946 N N A ARG A 1 128 ? -0.281 25.677 5.012 0.46 42.23 972 ARG A N 1
ATOM 1947 N N B ARG A 1 128 ? -0.295 25.684 5.014 0.54 41.80 972 ARG A N 1
ATOM 1948 C CA A ARG A 1 128 ? 0.366 24.668 4.183 0.46 45.84 972 ARG A CA 1
ATOM 1949 C CA B ARG A 1 128 ? 0.319 24.665 4.171 0.54 46.78 972 ARG A CA 1
ATOM 1950 C C A ARG A 1 128 ? 0.980 25.291 2.929 0.46 42.73 972 ARG A C 1
ATOM 1951 C C B ARG A 1 128 ? 0.973 25.295 2.942 0.54 42.84 972 ARG A C 1
ATOM 1952 O O A ARG A 1 128 ? 2.060 24.891 2.495 0.46 42.06 972 ARG A O 1
ATOM 1953 O O B ARG A 1 128 ? 2.070 24.902 2.539 0.54 42.23 972 ARG A O 1
ATOM 1994 N N . VAL A 1 129 ? 0.288 26.270 2.352 1.00 39.77 973 VAL A N 1
ATOM 1995 C CA . VAL A 1 129 ? 0.811 27.005 1.204 1.00 45.21 973 VAL A CA 1
ATOM 1996 C C . VAL A 1 129 ? 2.128 27.680 1.579 1.00 42.94 973 VAL A C 1
ATOM 1997 O O . VAL A 1 129 ? 3.117 27.572 0.855 1.00 39.93 973 VAL A O 1
ATOM 2011 N N . LYS A 1 130 ? 2.136 28.370 2.715 1.00 42.24 974 LYS A N 1
ATOM 2012 C CA . LYS A 1 130 ? 3.337 29.056 3.182 1.00 43.42 974 LYS A CA 1
ATOM 2013 C C . LYS A 1 130 ? 4.495 28.082 3.385 1.00 46.27 974 LYS A C 1
ATOM 2014 O O . LYS A 1 130 ? 5.633 28.381 3.033 1.00 43.57 974 LYS A O 1
ATOM 2033 N N . LEU A 1 131 ? 4.203 26.916 3.951 1.00 44.18 975 LEU A N 1
ATOM 2034 C CA . LEU A 1 131 ? 5.241 25.931 4.239 1.00 42.35 975 LEU A CA 1
ATOM 2035 C C . LEU A 1 131 ? 5.831 25.348 2.961 1.00 43.65 975 LEU A C 1
ATOM 2036 O O . LEU A 1 131 ? 7.032 25.091 2.886 1.00 40.41 975 LEU A O 1
ATOM 2052 N N . ILE A 1 132 ? 4.991 25.134 1.955 1.00 36.66 976 ILE A N 1
ATOM 2053 C CA . ILE A 1 132 ? 5.472 24.606 0.683 1.00 40.38 976 ILE A CA 1
ATOM 2054 C C . ILE A 1 132 ? 6.333 25.651 -0.029 1.00 44.21 976 ILE A C 1
ATOM 2055 O O . ILE A 1 132 ? 7.371 25.316 -0.599 1.00 43.18 976 ILE A O 1
ATOM 2071 N N . LYS A 1 133 ? 5.903 26.912 0.005 1.00 40.93 977 LYS A N 1
ATOM 2072 C CA . LYS A 1 133 ? 6.684 27.998 -0.588 1.00 44.93 977 LYS A CA 1
ATOM 2073 C C . LYS A 1 133 ? 8.064 28.115 0.056 1.00 48.57 977 LYS A C 1
ATOM 2074 O O . LYS A 1 133 ? 9.066 28.315 -0.634 1.00 47.18 977 LYS A O 1
ATOM 2093 N N . LEU A 1 134 ? 8.116 27.999 1.379 1.00 46.56 978 LEU A N 1
ATOM 2094 C CA . LEU A 1 134 ? 9.390 28.017 2.088 1.00 39.35 978 LEU A CA 1
ATOM 2095 C C . LEU A 1 134 ? 10.278 26.859 1.638 1.00 43.54 978 LEU A C 1
ATOM 2096 O O . LEU A 1 134 ? 11.468 27.048 1.376 1.00 47.88 978 LEU A O 1
ATOM 2112 N N . ALA A 1 135 ? 9.694 25.667 1.534 1.00 45.20 979 ALA A N 1
ATOM 2113 C CA . ALA A 1 135 ? 10.430 24.482 1.101 1.00 52.26 979 ALA A CA 1
ATOM 2114 C C . ALA A 1 135 ? 10.996 24.662 -0.310 1.00 51.53 979 ALA A C 1
ATOM 2115 O O . ALA A 1 135 ? 12.134 24.285 -0.586 1.00 48.52 979 ALA A O 1
ATOM 2122 N N . ILE A 1 136 ? 10.199 25.236 -1.204 1.00 43.75 980 ILE A N 1
ATOM 2123 C CA . ILE A 1 136 ? 10.659 25.515 -2.559 1.00 43.11 980 ILE A CA 1
ATOM 2124 C C . ILE A 1 136 ? 11.807 26.513 -2.517 1.00 41.48 980 ILE A C 1
ATOM 2125 O O . ILE A 1 136 ? 12.851 26.311 -3.135 1.00 44.86 980 ILE A O 1
ATOM 2141 N N . GLU A 1 137 ? 11.598 27.593 -1.775 1.00 47.15 981 GLU A N 1
ATOM 2142 C CA . GLU A 1 137 ? 12.601 28.633 -1.615 1.00 60.28 981 GLU A CA 1
ATOM 2143 C C . GLU A 1 137 ? 13.928 28.060 -1.119 1.00 53.04 981 GLU A C 1
ATOM 2144 O O . GLU A 1 137 ? 14.997 28.500 -1.539 1.00 52.58 981 GLU A O 1
ATOM 2156 N N . GLU A 1 138 ? 13.851 27.061 -0.244 1.00 59.87 982 GLU A N 1
ATOM 2157 C CA . GLU A 1 138 ? 15.046 26.493 0.375 1.00 63.91 982 GLU A CA 1
ATOM 2158 C C . GLU A 1 138 ? 15.809 25.571 -0.568 1.00 69.95 982 GLU A C 1
ATOM 2159 O O . GLU A 1 138 ? 16.922 25.149 -0.258 1.00 68.42 982 GLU A O 1
ATOM 2171 N N . LEU A 1 139 ? 15.213 25.254 -1.714 1.00 61.61 983 LEU A N 1
ATOM 2172 C CA . LEU A 1 139 ? 15.909 24.485 -2.745 1.00 59.60 983 LEU A CA 1
ATOM 2173 C C . LEU A 1 139 ? 16.937 25.347 -3.461 1.00 71.32 983 LEU A C 1
ATOM 2174 O O . LEU A 1 139 ? 17.860 24.830 -4.094 1.00 70.11 983 LEU A O 1
ATOM 2190 N N . GLY A 1 140 ? 16.767 26.663 -3.369 1.00 68.15 984 GLY A N 1
ATOM 2191 C CA . GLY A 1 140 ? 17.656 27.594 -4.039 1.00 74.19 984 GLY A CA 1
ATOM 2192 C C . GLY A 1 140 ? 17.441 27.600 -5.541 1.00 61.40 984 GLY A C 1
ATOM 2193 O O . GLY A 1 140 ? 16.337 27.333 -6.021 1.00 59.10 984 GLY A O 1
ATOM 2197 N N . THR A 1 141 ? 18.500 27.906 -6.284 1.00 86.18 985 THR A N 1
ATOM 2198 C CA . THR A 1 141 ? 18.419 27.971 -7.737 1.00 79.35 985 THR A CA 1
ATOM 2199 C C . THR A 1 141 ? 18.142 26.584 -8.311 1.00 74.24 985 THR A C 1
ATOM 2200 O O . THR A 1 141 ? 18.846 25.622 -8.004 1.00 64.20 985 THR A O 1
ATOM 2211 N N . VAL A 1 142 ? 17.097 26.493 -9.128 1.00 65.20 986 VAL A N 1
ATOM 2212 C CA . VAL A 1 142 ? 16.704 25.241 -9.766 1.00 66.37 986 VAL A CA 1
ATOM 2213 C C . VAL A 1 142 ? 16.948 25.312 -11.271 1.00 65.28 986 VAL A C 1
ATOM 2214 O O . VAL A 1 142 ? 16.586 26.293 -11.923 1.00 66.96 986 VAL A O 1
ATOM 2227 N N . ASN A 1 143 ? 17.568 24.266 -11.809 1.00 60.86 987 ASN A N 1
ATOM 2228 C CA . ASN A 1 143 ? 17.803 24.156 -13.243 1.00 56.32 987 ASN A CA 1
ATOM 2229 C C . ASN A 1 143 ? 16.868 23.113 -13.842 1.00 57.33 987 ASN A C 1
ATOM 2230 O O . ASN A 1 143 ? 17.186 21.926 -13.870 1.00 50.59 987 ASN A O 1
ATOM 2241 N N . LEU A 1 144 ? 15.713 23.563 -14.321 1.00 50.92 988 LEU A N 1
ATOM 2242 C CA . LEU A 1 144 ? 14.707 22.658 -14.863 1.00 57.52 988 LEU A CA 1
ATOM 2243 C C . LEU A 1 144 ? 15.210 21.899 -16.087 1.00 63.70 988 LEU A C 1
ATOM 2244 O O . LEU A 1 144 ? 14.861 20.735 -16.286 1.00 56.94 988 LEU A O 1
ATOM 2260 N N . GLY A 1 145 ? 16.029 22.558 -16.902 1.00 58.87 989 GLY A N 1
ATOM 2261 C CA . GLY A 1 145 ? 16.549 21.944 -18.110 1.00 54.73 989 GLY A CA 1
ATOM 2262 C C . GLY A 1 145 ? 17.398 20.717 -17.829 1.00 61.69 989 GLY A C 1
ATOM 2263 O O . GLY A 1 145 ? 17.567 19.859 -18.696 1.00 52.94 989 GLY A O 1
ATOM 2267 N N . SER A 1 146 ? 17.923 20.624 -16.610 1.00 50.50 990 SER A N 1
ATOM 2268 C CA . SER A 1 146 ? 18.817 19.531 -16.241 1.00 51.63 990 SER A CA 1
ATOM 2269 C C . SER A 1 146 ? 18.110 18.180 -16.297 1.00 49.85 990 SER A C 1
ATOM 2270 O O . SER A 1 146 ? 18.756 17.144 -16.444 1.00 59.13 990 SER A O 1
ATOM 2278 N N . ILE A 1 147 ? 16.785 18.187 -16.171 1.00 49.31 991 ILE A N 1
ATOM 2279 C CA . ILE A 1 147 ? 16.032 16.938 -16.210 1.00 49.30 991 ILE A CA 1
ATOM 2280 C C . ILE A 1 147 ? 16.145 16.308 -17.595 1.00 68.98 991 ILE A C 1
ATOM 2281 O O . ILE A 1 147 ? 16.469 15.128 -17.718 1.00 50.60 991 ILE A O 1
ATOM 2297 N N . ASP A 1 148 ? 15.881 17.100 -18.631 1.00 55.56 992 ASP A N 1
ATOM 2298 C CA . ASP A 1 148 ? 15.987 16.628 -20.009 1.00 57.63 992 ASP A CA 1
ATOM 2299 C C . ASP A 1 148 ? 17.444 16.403 -20.411 1.00 57.62 992 ASP A C 1
ATOM 2300 O O . ASP A 1 148 ? 17.756 15.464 -21.148 1.00 59.15 992 ASP A O 1
ATOM 2309 N N . GLU A 1 149 ? 18.330 17.278 -19.941 1.00 58.09 993 GLU A N 1
ATOM 2310 C CA . GLU A 1 149 ? 19.750 17.173 -20.262 1.00 61.35 993 GLU A CA 1
ATOM 2311 C C . GLU A 1 149 ? 20.334 15.913 -19.639 1.00 54.08 993 GLU A C 1
ATOM 2312 O O . GLU A 1 149 ? 21.153 15.224 -20.251 1.00 53.24 993 GLU A O 1
ATOM 2324 N N . PHE A 1 150 ? 19.918 15.617 -18.412 1.00 48.74 994 PHE A N 1
ATOM 2325 C CA . PHE A 1 150 ? 20.354 14.396 -17.751 1.00 47.87 994 PHE A CA 1
ATOM 2326 C C . PHE A 1 150 ? 19.882 13.164 -18.499 1.00 58.78 994 PHE A C 1
ATOM 2327 O O . PHE A 1 150 ? 20.612 12.179 -18.601 1.00 57.73 994 PHE A O 1
ATOM 2344 N N . GLU A 1 151 ? 18.655 13.207 -19.004 1.00 52.52 995 GLU A N 1
ATOM 2345 C CA . GLU A 1 151 ? 18.102 12.059 -19.701 1.00 69.34 995 GLU A CA 1
ATOM 2346 C C . GLU A 1 151 ? 18.928 11.774 -20.949 1.00 55.46 995 GLU A C 1
ATOM 2347 O O . GLU A 1 151 ? 19.305 10.634 -21.203 1.00 53.93 995 GLU A O 1
ATOM 2359 N N . ARG A 1 152 ? 19.223 12.822 -21.712 1.00 53.66 996 ARG A N 1
ATOM 2360 C CA . ARG A 1 152 ? 19.967 12.666 -22.954 1.00 59.96 996 ARG A CA 1
ATOM 2361 C C . ARG A 1 152 ? 21.356 12.112 -22.685 1.00 65.03 996 ARG A C 1
ATOM 2362 O O . ARG A 1 152 ? 21.758 11.122 -23.297 1.00 54.11 996 ARG A O 1
ATOM 2383 N N . VAL A 1 153 ? 22.079 12.740 -21.761 1.00 54.77 997 VAL A N 1
ATOM 2384 C CA . VAL A 1 153 ? 23.444 12.332 -21.453 1.00 49.59 997 VAL A CA 1
ATOM 2385 C C . VAL A 1 153 ? 23.468 10.914 -20.893 1.00 89.69 997 VAL A C 1
ATOM 2386 O O . VAL A 1 153 ? 24.271 10.090 -21.321 1.00 50.49 997 VAL A O 1
ATOM 2399 N N . ASN A 1 154 ? 22.576 10.624 -19.953 1.00 49.28 998 ASN A N 1
ATOM 2400 C CA . ASN A 1 154 ? 22.558 9.320 -19.302 1.00 53.00 998 ASN A CA 1
ATOM 2401 C C . ASN A 1 154 ? 22.229 8.184 -20.271 1.00 50.31 998 ASN A C 1
ATOM 2402 O O . ASN A 1 154 ? 22.881 7.139 -20.250 1.00 58.20 998 ASN A O 1
ATOM 2413 N N . GLU A 1 155 ? 21.217 8.384 -21.110 1.00 51.53 999 GLU A N 1
ATOM 2414 C CA . GLU A 1 155 ? 20.824 7.362 -22.074 1.00 64.36 999 GLU A CA 1
ATOM 2415 C C . GLU A 1 155 ? 21.948 7.114 -23.080 1.00 56.08 999 GLU A C 1
ATOM 2416 O O . GLU A 1 155 ? 22.225 5.968 -23.440 1.00 55.56 999 GLU A O 1
ATOM 2428 N N . ARG A 1 156 ? 22.599 8.187 -23.521 1.00 56.08 1000 ARG A N 1
ATOM 2429 C CA . ARG A 1 156 ? 23.725 8.061 -24.445 1.00 59.25 1000 ARG A CA 1
ATOM 2430 C C . ARG A 1 156 ? 24.862 7.289 -23.785 1.00 55.16 1000 ARG A C 1
ATOM 2431 O O . ARG A 1 156 ? 25.432 6.374 -24.380 1.00 55.74 1000 ARG A O 1
ATOM 2452 N N . TYR A 1 157 ? 25.187 7.663 -22.551 1.00 56.02 1001 TYR A N 1
ATOM 2453 C CA . TYR A 1 157 ? 26.236 6.988 -21.794 1.00 56.62 1001 TYR A CA 1
ATOM 2454 C C . TYR A 1 157 ? 25.928 5.502 -21.606 1.00 51.53 1001 TYR A C 1
ATOM 2455 O O . TYR A 1 157 ? 26.808 4.655 -21.761 1.00 51.58 1001 TYR A O 1
ATOM 2473 N N . LYS A 1 158 ? 24.682 5.190 -21.267 1.00 56.23 1002 LYS A N 1
ATOM 2474 C CA . LYS A 1 158 ? 24.262 3.803 -21.087 1.00 53.53 1002 LYS A CA 1
ATOM 2475 C C . LYS A 1 158 ? 24.357 3.025 -22.401 1.00 56.36 1002 LYS A C 1
ATOM 2476 O O . LYS A 1 158 ? 24.810 1.879 -22.428 1.00 58.06 1002 LYS A O 1
ATOM 2495 N N . PHE A 1 159 ? 23.921 3.656 -23.486 1.00 55.44 1003 PHE A N 1
ATOM 2496 C CA . PHE A 1 159 ? 23.979 3.047 -24.812 1.00 55.88 1003 PHE A CA 1
ATOM 2497 C C . PHE A 1 159 ? 25.399 2.641 -25.180 1.00 54.77 1003 PHE A C 1
ATOM 2498 O O . PHE A 1 159 ? 25.637 1.539 -25.680 1.00 56.07 1003 PHE A O 1
ATOM 2515 N N . LEU A 1 160 ? 26.337 3.551 -24.953 1.00 52.87 1004 LEU A N 1
ATOM 2516 C CA . LEU A 1 160 ? 27.723 3.330 -25.339 1.00 52.32 1004 LEU A CA 1
ATOM 2517 C C . LEU A 1 160 ? 28.411 2.371 -24.373 1.00 72.23 1004 LEU A C 1
ATOM 2518 O O . LEU A 1 160 ? 29.244 1.560 -24.777 1.00 56.03 1004 LEU A O 1
ATOM 2534 N N . SER A 1 161 ? 28.050 2.460 -23.098 1.00 53.84 1005 SER A N 1
ATOM 2535 C CA . SER A 1 161 ? 28.656 1.618 -22.071 1.00 62.44 1005 SER A CA 1
ATOM 2536 C C . SER A 1 161 ? 28.325 0.143 -22.274 1.00 61.48 1005 SER A C 1
ATOM 2537 O O . SER A 1 161 ? 29.219 -0.701 -22.330 1.00 81.22 1005 SER A O 1
ATOM 2545 N N . GLU A 1 162 ? 27.035 -0.159 -22.386 1.00 61.00 1006 GLU A N 1
ATOM 2546 C CA . GLU A 1 162 ? 26.564 -1.541 -22.422 1.00 70.06 1006 GLU A CA 1
ATOM 2547 C C . GLU A 1 162 ? 26.831 -2.218 -23.761 1.00 83.15 1006 GLU A C 1
ATOM 2548 O O . GLU A 1 162 ? 26.543 -3.404 -23.929 1.00 93.21 1006 GLU A O 1
ATOM 2560 N N . GLN A 1 163 ? 27.378 -1.464 -24.710 1.00 80.22 1007 GLN A N 1
ATOM 2561 C CA . GLN A 1 163 ? 27.701 -2.002 -26.026 1.00 85.43 1007 GLN A CA 1
ATOM 2562 C C . GLN A 1 163 ? 29.095 -1.560 -26.469 1.00 64.20 1007 GLN A C 1
ATOM 2563 O O . GLN A 1 163 ? 29.389 -1.512 -27.663 1.00 59.94 1007 GLN A O 1
ATOM 2577 N N . LYS A 1 164 ? 29.949 -1.249 -25.497 1.00 61.32 1008 LYS A N 1
ATOM 2578 C CA . LYS A 1 164 ? 31.311 -0.799 -25.777 1.00 62.78 1008 LYS A CA 1
ATOM 2579 C C . LYS A 1 164 ? 32.112 -1.856 -26.531 1.00 59.85 1008 LYS A C 1
ATOM 2580 O O . LYS A 1 164 ? 33.030 -1.527 -27.282 1.00 63.62 1008 LYS A O 1
ATOM 2599 N N . GLU A 1 165 ? 31.762 -3.122 -26.323 1.00 60.04 1009 GLU A N 1
ATOM 2600 C CA . GLU A 1 165 ? 32.455 -4.236 -26.967 1.00 78.47 1009 GLU A CA 1
ATOM 2601 C C . GLU A 1 165 ? 32.420 -4.151 -28.492 1.00 72.86 1009 GLU A C 1
ATOM 2602 O O . GLU A 1 165 ? 33.337 -4.622 -29.167 1.00 61.88 1009 GLU A O 1
ATOM 2614 N N . ASP A 1 166 ? 31.361 -3.552 -29.029 1.00 60.46 1010 ASP A N 1
ATOM 2615 C CA . ASP A 1 166 ? 31.189 -3.440 -30.475 1.00 66.28 1010 ASP A CA 1
ATOM 2616 C C . ASP A 1 166 ? 31.304 -1.989 -30.946 1.00 64.57 1010 ASP A C 1
ATOM 2617 O O . ASP A 1 166 ? 30.958 -1.669 -32.087 1.00 63.96 1010 ASP A O 1
ATOM 2626 N N . LEU A 1 167 ? 31.800 -1.123 -30.065 1.00 61.06 1011 LEU A N 1
ATOM 2627 C CA . LEU A 1 167 ? 32.012 0.286 -30.388 1.00 58.11 1011 LEU A CA 1
ATOM 2628 C C . LEU A 1 167 ? 33.468 0.680 -30.159 1.00 65.24 1011 LEU A C 1
ATOM 2629 O O . LEU A 1 167 ? 33.860 1.818 -30.421 1.00 67.14 1011 LEU A O 1
ATOM 2645 N N . VAL B 1 19 ? 30.449 33.076 -30.605 1.00 124.94 202 VAL B N 1
ATOM 2646 C CA . VAL B 1 19 ? 29.441 33.123 -31.657 1.00 106.89 202 VAL B CA 1
ATOM 2647 C C . VAL B 1 19 ? 28.487 31.936 -31.558 1.00 113.72 202 VAL B C 1
ATOM 2648 O O . VAL B 1 19 ? 27.291 32.067 -31.820 1.00 106.39 202 VAL B O 1
ATOM 2651 N N . GLU B 1 20 ? 29.020 30.775 -31.189 1.00 104.48 203 GLU B N 1
ATOM 2652 C CA . GLU B 1 20 ? 28.191 29.592 -30.984 1.00 106.98 203 GLU B CA 1
ATOM 2653 C C . GLU B 1 20 ? 27.369 29.704 -29.698 1.00 109.88 203 GLU B C 1
ATOM 2654 O O . GLU B 1 20 ? 26.207 29.301 -29.674 1.00 104.64 203 GLU B O 1
ATOM 2666 N N . PRO B 1 21 ? 27.970 30.240 -28.618 1.00 111.05 204 PRO B N 1
ATOM 2667 C CA . PRO B 1 21 ? 27.166 30.479 -27.415 1.00 98.65 204 PRO B CA 1
ATOM 2668 C C . PRO B 1 21 ? 26.025 31.453 -27.689 1.00 101.13 204 PRO B C 1
ATOM 2669 O O . PRO B 1 21 ? 25.057 31.508 -26.932 1.00 91.20 204 PRO B O 1
ATOM 2680 N N . LEU B 1 22 ? 26.160 32.218 -28.769 1.00 101.32 205 LEU B N 1
ATOM 2681 C CA . LEU B 1 22 ? 25.106 33.113 -29.228 1.00 95.55 205 LEU B CA 1
ATOM 2682 C C . LEU B 1 22 ? 23.997 32.339 -29.929 1.00 89.27 205 LEU B C 1
ATOM 2683 O O . LEU B 1 22 ? 22.818 32.527 -29.631 1.00 77.13 205 LEU B O 1
ATOM 2699 N N . LYS B 1 23 ? 24.387 31.480 -30.869 1.00 97.67 206 LYS B N 1
ATOM 2700 C CA . LYS B 1 23 ? 23.438 30.656 -31.610 1.00 92.40 206 LYS B CA 1
ATOM 2701 C C . LYS B 1 23 ? 22.534 29.888 -30.651 1.00 78.17 206 LYS B C 1
ATOM 2702 O O . LYS B 1 23 ? 21.322 29.804 -30.857 1.00 84.49 206 LYS B O 1
ATOM 2706 N N . ILE B 1 24 ? 23.138 29.337 -29.601 1.00 79.89 207 ILE B N 1
ATOM 2707 C CA . ILE B 1 24 ? 22.389 28.668 -28.544 1.00 78.28 207 ILE B CA 1
ATOM 2708 C C . ILE B 1 24 ? 21.392 29.639 -27.927 1.00 76.81 207 ILE B C 1
ATOM 2709 O O . ILE B 1 24 ? 20.206 29.339 -27.812 1.00 69.60 207 ILE B O 1
ATOM 2725 N N . GLN B 1 25 ? 21.893 30.804 -27.532 1.00 79.50 208 GLN B N 1
ATOM 2726 C CA . GLN B 1 25 ? 21.071 31.827 -26.903 1.00 71.94 208 GLN B CA 1
ATOM 2727 C C . GLN B 1 25 ? 19.931 32.261 -27.828 1.00 69.30 208 GLN B C 1
ATOM 2728 O O . GLN B 1 25 ? 18.788 32.399 -27.395 1.00 66.23 208 GLN B O 1
ATOM 2742 N N . ALA B 1 26 ? 20.246 32.462 -29.104 1.00 59.93 209 ALA B N 1
ATOM 2743 C CA . ALA B 1 26 ? 19.258 32.918 -30.081 1.00 55.70 209 ALA B CA 1
ATOM 2744 C C . ALA B 1 26 ? 18.205 31.853 -30.382 1.00 70.47 209 ALA B C 1
ATOM 2745 O O . ALA B 1 26 ? 17.028 32.169 -30.559 1.00 53.93 209 ALA B O 1
ATOM 2752 N N . SER B 1 27 ? 18.635 30.598 -30.462 1.00 57.01 210 SER B N 1
ATOM 2753 C CA . SER B 1 27 ? 17.719 29.487 -30.701 1.00 64.70 210 SER B CA 1
ATOM 2754 C C . SER B 1 27 ? 16.751 29.325 -29.530 1.00 51.32 210 SER B C 1
ATOM 2755 O O . SER B 1 27 ? 15.566 29.042 -29.722 1.00 54.01 210 SER B O 1
ATOM 2763 N N . ILE B 1 28 ? 17.269 29.500 -28.318 1.00 55.04 211 ILE B N 1
ATOM 2764 C CA . ILE B 1 28 ? 16.439 29.483 -27.117 1.00 53.19 211 ILE B CA 1
ATOM 2765 C C . ILE B 1 28 ? 15.387 30.584 -27.179 1.00 63.31 211 ILE B C 1
ATOM 2766 O O . ILE B 1 28 ? 14.217 30.353 -26.876 1.00 48.35 211 ILE B O 1
ATOM 2782 N N . ALA B 1 29 ? 15.811 31.781 -27.568 1.00 51.35 212 ALA B N 1
ATOM 2783 C CA . ALA B 1 29 ? 14.921 32.932 -27.599 1.00 47.81 212 ALA B CA 1
ATOM 2784 C C . ALA B 1 29 ? 13.788 32.715 -28.597 1.00 45.34 212 ALA B C 1
ATOM 2785 O O . ALA B 1 29 ? 12.630 33.024 -28.315 1.00 45.87 212 ALA B O 1
ATOM 2792 N N . LYS B 1 30 ? 14.124 32.180 -29.765 1.00 45.10 213 LYS B N 1
ATOM 2793 C CA . LYS B 1 30 ? 13.124 31.946 -30.795 1.00 47.00 213 LYS B CA 1
ATOM 2794 C C . LYS B 1 30 ? 12.154 30.847 -30.372 1.00 54.21 213 LYS B C 1
ATOM 2795 O O . LYS B 1 30 ? 10.957 30.936 -30.635 1.00 46.70 213 LYS B O 1
ATOM 2814 N N . ASP B 1 31 ? 12.671 29.821 -29.702 1.00 48.39 214 ASP B N 1
ATOM 2815 C CA . ASP B 1 31 ? 11.836 28.740 -29.179 1.00 50.96 214 ASP B CA 1
ATOM 2816 C C . ASP B 1 31 ? 10.883 29.269 -28.109 1.00 41.68 214 ASP B C 1
ATOM 2817 O O . ASP B 1 31 ? 9.731 28.844 -28.016 1.00 43.43 214 ASP B O 1
ATOM 2826 N N . TYR B 1 32 ? 11.385 30.201 -27.305 1.00 43.36 215 TYR B N 1
ATOM 2827 C CA . TYR B 1 32 ? 10.590 30.892 -26.293 1.00 42.87 215 TYR B CA 1
ATOM 2828 C C . TYR B 1 32 ? 9.429 31.662 -26.932 1.00 44.32 215 TYR B C 1
ATOM 2829 O O . TYR B 1 32 ? 8.285 31.545 -26.494 1.00 39.17 215 TYR B O 1
ATOM 2847 N N . LEU B 1 33 ? 9.718 32.424 -27.982 1.00 41.98 216 LEU B N 1
ATOM 2848 C CA . LEU B 1 33 ? 8.682 33.176 -28.689 1.00 42.92 216 LEU B CA 1
ATOM 2849 C C . LEU B 1 33 ? 7.623 32.245 -29.290 1.00 40.30 216 LEU B C 1
ATOM 2850 O O . LEU B 1 33 ? 6.427 32.540 -29.243 1.00 41.95 216 LEU B O 1
ATOM 2866 N N . GLU B 1 34 ? 8.057 31.117 -29.842 1.00 43.83 217 GLU B N 1
ATOM 2867 C CA . GLU B 1 34 ? 7.131 30.194 -30.487 1.00 41.87 217 GLU B CA 1
ATOM 2868 C C . GLU B 1 34 ? 6.190 29.562 -29.461 1.00 47.68 217 GLU B C 1
ATOM 2869 O O . GLU B 1 34 ? 4.986 29.449 -29.693 1.00 41.48 217 GLU B O 1
ATOM 2881 N N . LYS B 1 35 ? 6.739 29.166 -28.320 1.00 42.74 218 LYS B N 1
ATOM 2882 C CA . LYS B 1 35 ? 5.936 28.557 -27.266 1.00 46.03 218 LYS B CA 1
ATOM 2883 C C . LYS B 1 35 ? 4.932 29.535 -26.659 1.00 44.50 218 LYS B C 1
ATOM 2884 O O . LYS B 1 35 ? 3.826 29.144 -26.294 1.00 41.14 218 LYS B O 1
ATOM 2903 N N . LYS B 1 36 ? 5.309 30.803 -26.548 1.00 38.81 219 LYS B N 1
ATOM 2904 C CA . LYS B 1 36 ? 4.392 31.803 -26.015 1.00 38.42 219 LYS B CA 1
ATOM 2905 C C . LYS B 1 36 ? 3.213 32.049 -26.949 1.00 42.56 219 LYS B C 1
ATOM 2906 O O . LYS B 1 36 ? 2.095 32.292 -26.489 1.00 39.51 219 LYS B O 1
ATOM 2925 N N . LYS B 1 37 ? 3.461 31.995 -28.255 1.00 39.09 220 LYS B N 1
ATOM 2926 C CA . LYS B 1 37 ? 2.382 32.080 -29.233 1.00 38.52 220 LYS B CA 1
ATOM 2927 C C . LYS B 1 37 ? 1.452 30.885 -29.075 1.00 43.30 220 LYS B C 1
ATOM 2928 O O . LYS B 1 37 ? 0.228 31.021 -29.099 1.00 42.66 220 LYS B O 1
ATOM 2947 N N . GLU B 1 38 ? 2.058 29.710 -28.933 1.00 43.39 221 GLU B N 1
ATOM 2948 C CA . GLU B 1 38 ? 1.330 28.461 -28.743 1.00 44.43 221 GLU B CA 1
ATOM 2949 C C . GLU B 1 38 ? 0.450 28.544 -27.494 1.00 49.92 221 GLU B C 1
ATOM 2950 O O . GLU B 1 38 ? -0.728 28.182 -27.514 1.00 39.39 221 GLU B O 1
ATOM 2962 N N . LEU B 1 39 ? 1.033 29.047 -26.412 1.00 43.55 222 LEU B N 1
ATOM 2963 C CA . LEU B 1 39 ? 0.328 29.195 -25.145 1.00 44.17 222 LEU B CA 1
ATOM 2964 C C . LEU B 1 39 ? -0.859 30.151 -25.259 1.00 39.58 222 LEU B C 1
ATOM 2965 O O . LEU B 1 39 ? -1.959 29.843 -24.804 1.00 41.17 222 LEU B O 1
ATOM 2981 N N . GLU B 1 40 ? -0.628 31.314 -25.861 1.00 38.87 223 GLU B N 1
ATOM 2982 C CA . GLU B 1 40 ? -1.686 32.301 -26.058 1.00 39.22 223 GLU B CA 1
ATOM 2983 C C . GLU B 1 40 ? -2.875 31.720 -26.822 1.00 43.30 223 GLU B C 1
ATOM 2984 O O . GLU B 1 40 ? -4.028 31.951 -26.456 1.00 42.15 223 GLU B O 1
ATOM 2996 N N . HIS B 1 41 ? -2.596 30.982 -27.890 1.00 41.01 224 HIS B N 1
ATOM 2997 C CA . HIS B 1 41 ? -3.659 30.469 -28.745 1.00 41.59 224 HIS B CA 1
ATOM 2998 C C . HIS B 1 41 ? -4.586 29.536 -27.976 1.00 43.01 224 HIS B C 1
ATOM 2999 O O . HIS B 1 41 ? -5.806 29.623 -28.101 1.00 43.90 224 HIS B O 1
ATOM 3013 N N . VAL B 1 42 ? -4.009 28.651 -27.175 1.00 39.83 225 VAL B N 1
ATOM 3014 C CA . VAL B 1 42 ? -4.805 27.696 -26.416 1.00 45.01 225 VAL B CA 1
ATOM 3015 C C . VAL B 1 42 ? -5.521 28.376 -25.253 1.00 40.75 225 VAL B C 1
ATOM 3016 O O . VAL B 1 42 ? -6.649 28.014 -24.916 1.00 44.37 225 VAL B O 1
ATOM 3029 N N . GLU B 1 43 ? -4.871 29.361 -24.639 1.00 37.80 226 GLU B N 1
ATOM 3030 C CA . GLU B 1 43 ? -5.472 30.078 -23.520 1.00 40.57 226 GLU B CA 1
ATOM 3031 C C . GLU B 1 43 ? -6.691 30.882 -23.968 1.00 36.63 226 GLU B C 1
ATOM 3032 O O . GLU B 1 43 ? -7.734 30.847 -23.317 1.00 38.82 226 GLU B O 1
ATOM 3044 N N . ILE B 1 44 ? -6.566 31.605 -25.076 1.00 35.88 227 ILE B N 1
ATOM 3045 C CA . ILE B 1 44 ? -7.678 32.414 -25.561 1.00 39.20 227 ILE B CA 1
ATOM 3046 C C . ILE B 1 44 ? -8.762 31.515 -26.150 1.00 42.92 227 ILE B C 1
ATOM 3047 O O . ILE B 1 44 ? -9.951 31.759 -25.943 1.00 40.44 227 ILE B O 1
ATOM 3063 N N . ALA B 1 45 ? -8.357 30.470 -26.868 1.00 40.38 228 ALA B N 1
ATOM 3064 C CA . ALA B 1 45 ? -9.319 29.542 -27.452 1.00 45.25 228 ALA B CA 1
ATOM 3065 C C . ALA B 1 45 ? -10.171 28.905 -26.353 1.00 38.39 228 ALA B C 1
ATOM 3066 O O . ALA B 1 45 ? -11.379 28.741 -26.513 1.00 40.28 228 ALA B O 1
ATOM 3073 N N . LEU B 1 46 ? -9.537 28.564 -25.236 1.00 38.86 229 LEU B N 1
ATOM 3074 C CA . LEU B 1 46 ? -10.241 27.961 -24.103 1.00 45.99 229 LEU B CA 1
ATOM 3075 C C . LEU B 1 46 ? -11.181 28.963 -23.444 1.00 45.38 229 LEU B C 1
ATOM 3076 O O . LEU B 1 46 ? -12.292 28.616 -23.045 1.00 43.70 229 LEU B O 1
ATOM 3092 N N . THR B 1 47 ? -10.722 30.205 -23.325 1.00 39.12 230 THR B N 1
ATOM 3093 C CA . THR B 1 47 ? -11.521 31.258 -22.710 1.00 45.94 230 THR B CA 1
ATOM 3094 C C . THR B 1 47 ? -12.819 31.458 -23.498 1.00 36.46 230 THR B C 1
ATOM 3095 O O . THR B 1 47 ? -13.902 31.501 -22.916 1.00 38.72 230 THR B O 1
ATOM 3106 N N . ALA B 1 48 ? -12.710 31.558 -24.823 1.00 36.54 231 ALA B N 1
ATOM 3107 C CA . ALA B 1 48 ? -13.888 31.741 -25.666 1.00 39.13 231 ALA B CA 1
ATOM 3108 C C . ALA B 1 48 ? -14.818 30.538 -25.539 1.00 44.61 231 ALA B C 1
ATOM 3109 O O . ALA B 1 48 ? -16.042 30.687 -25.459 1.00 43.89 231 ALA B O 1
ATOM 3116 N N . TYR B 1 49 ? -14.232 29.345 -25.528 1.00 38.82 232 TYR B N 1
ATOM 3117 C CA . TYR B 1 49 ? -15.005 28.120 -25.368 1.00 45.24 232 TYR B CA 1
ATOM 3118 C C . TYR B 1 49 ? -15.727 28.099 -24.019 1.00 47.97 232 TYR B C 1
ATOM 3119 O O . TYR B 1 49 ? -16.916 27.780 -23.948 1.00 42.01 232 TYR B O 1
ATOM 3137 N N . ASP B 1 50 ? -14.999 28.444 -22.959 1.00 40.86 233 ASP B N 1
ATOM 3138 C CA . ASP B 1 50 ? -15.537 28.412 -21.598 1.00 42.87 233 ASP B CA 1
ATOM 3139 C C . ASP B 1 50 ? -16.635 29.450 -21.386 1.00 44.07 233 ASP B C 1
ATOM 3140 O O . ASP B 1 50 ? -17.610 29.192 -20.679 1.00 47.19 233 ASP B O 1
ATOM 3149 N N . ILE B 1 51 ? -16.468 30.626 -21.985 1.00 40.03 234 ILE B N 1
ATOM 3150 C CA . ILE B 1 51 ? -17.498 31.660 -21.927 1.00 40.65 234 ILE B CA 1
ATOM 3151 C C . ILE B 1 51 ? -18.808 31.160 -22.535 1.00 40.56 234 ILE B C 1
ATOM 3152 O O . ILE B 1 51 ? -19.877 31.344 -21.954 1.00 39.34 234 ILE B O 1
ATOM 3168 N N . GLU B 1 52 ? -18.731 30.532 -23.703 1.00 42.01 235 GLU B N 1
ATOM 3169 C CA . GLU B 1 52 ? -19.942 30.074 -24.375 1.00 49.51 235 GLU B CA 1
ATOM 3170 C C . GLU B 1 52 ? -20.584 28.920 -23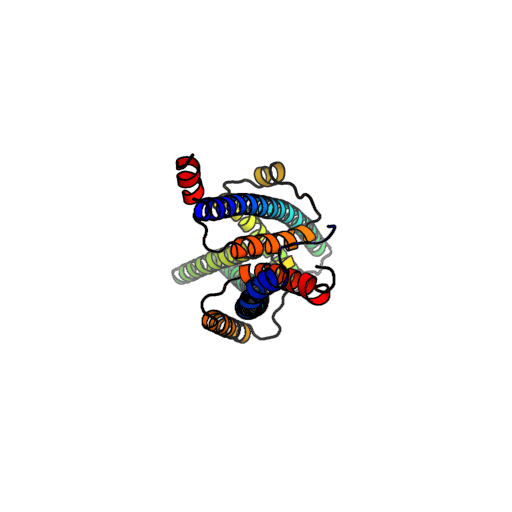.611 1.00 56.83 235 GLU B C 1
ATOM 3171 O O . GLU B 1 52 ? -21.804 28.869 -23.472 1.00 48.14 235 GLU B O 1
ATOM 3183 N N . GLU B 1 53 ? -19.768 28.006 -23.098 1.00 43.86 236 GLU B N 1
ATOM 3184 C CA . GLU B 1 53 ? -20.291 26.896 -22.308 1.00 52.04 236 GLU B CA 1
ATOM 3185 C C . GLU B 1 53 ? -20.937 27.378 -21.005 1.00 50.32 236 GLU B C 1
ATOM 3186 O O . GLU B 1 53 ? -21.987 26.878 -20.603 1.00 45.90 236 GLU B O 1
ATOM 3198 N N . LEU B 1 54 ? -20.305 28.346 -20.350 1.00 45.96 237 LEU B N 1
ATOM 3199 C CA . LEU B 1 54 ? -20.820 28.871 -19.088 1.00 43.77 237 LEU B CA 1
ATOM 3200 C C . LEU B 1 54 ? -22.127 29.619 -19.318 1.00 45.33 237 LEU B C 1
ATOM 3201 O O . LEU B 1 54 ? -23.062 29.516 -18.521 1.00 44.10 237 LEU B O 1
ATOM 3217 N N . HIS B 1 55 ? -22.195 30.364 -20.416 1.00 43.03 238 HIS B N 1
ATOM 3218 C CA . HIS B 1 55 ? -23.404 31.108 -20.749 1.00 40.54 238 HIS B CA 1
ATOM 3219 C C . HIS B 1 55 ? -24.568 30.161 -21.031 1.00 49.55 238 HIS B C 1
ATOM 3220 O O . HIS B 1 55 ? -25.712 30.457 -20.690 1.00 50.68 238 HIS B O 1
ATOM 3234 N N . GLY B 1 56 ? -24.271 29.021 -21.648 1.00 47.73 239 GLY B N 1
ATOM 3235 C CA . GLY B 1 56 ? -25.280 28.009 -21.916 1.00 52.91 239 GLY B CA 1
ATOM 3236 C C . GLY B 1 56 ? -25.810 27.360 -20.645 1.00 50.17 239 GLY B C 1
ATOM 3237 O O . GLY B 1 56 ? -27.005 27.094 -20.524 1.00 49.39 239 GLY B O 1
ATOM 3241 N N . LYS B 1 57 ? -24.914 27.093 -19.701 1.00 50.42 240 LYS B N 1
ATOM 3242 C CA . LYS B 1 57 ? -25.302 26.544 -18.403 1.00 63.47 240 LYS B CA 1
ATOM 3243 C C . LYS B 1 57 ? -26.109 27.558 -17.599 1.00 47.20 240 LYS B C 1
ATOM 3244 O O . LYS B 1 57 ? -27.067 27.204 -16.912 1.00 49.17 240 LYS B O 1
ATOM 3263 N N . TRP B 1 58 ? -25.707 28.822 -17.683 1.00 43.52 241 TRP B N 1
ATOM 3264 C CA . TRP B 1 58 ? -26.439 29.901 -17.037 1.00 45.60 241 TRP B CA 1
ATOM 3265 C C . TRP B 1 58 ? -27.849 30.020 -17.617 1.00 63.24 241 TRP B C 1
ATOM 3266 O O . TRP B 1 58 ? -28.820 30.176 -16.879 1.00 50.89 241 TRP B O 1
ATOM 3287 N N . SER B 1 59 ? -27.956 29.942 -18.940 1.00 49.52 242 SER B N 1
ATOM 3288 C CA . SER B 1 59 ? -29.250 30.022 -19.611 1.00 53.85 242 SER B CA 1
ATOM 3289 C C . SER B 1 59 ? -30.147 28.854 -19.218 1.00 49.51 242 SER B C 1
ATOM 3290 O O . SER B 1 59 ? -31.350 29.023 -19.015 1.00 61.15 242 SER B O 1
ATOM 3298 N N . THR B 1 60 ? -29.555 27.669 -19.121 1.00 56.11 243 THR B N 1
ATOM 3299 C CA . THR B 1 60 ? -30.297 26.468 -18.761 1.00 57.64 243 THR B CA 1
ATOM 3300 C C . THR B 1 60 ? -30.800 26.567 -17.325 1.00 51.66 243 THR B C 1
ATOM 3301 O O . THR B 1 60 ? -31.959 26.267 -17.039 1.00 54.26 243 THR B O 1
ATOM 3312 N N . LEU B 1 61 ? -29.923 26.999 -16.425 1.00 49.37 244 LEU B N 1
ATOM 3313 C CA . LEU B 1 61 ? -30.265 27.082 -15.009 1.00 48.60 244 LEU B CA 1
ATOM 3314 C C . LEU B 1 61 ? -31.295 28.176 -14.756 1.00 46.30 244 LEU B C 1
ATOM 3315 O O . LEU B 1 61 ? -32.207 27.999 -13.950 1.00 55.33 244 LEU B O 1
ATOM 3331 N N . LYS B 1 62 ? -31.152 29.303 -15.447 1.00 49.45 245 LYS B N 1
ATOM 3332 C CA . LYS B 1 62 ? -32.072 30.419 -15.265 1.00 57.19 245 LYS B CA 1
ATOM 3333 C C . LYS B 1 62 ? -33.490 30.009 -15.647 1.00 62.82 245 LYS B C 1
ATOM 3334 O O . LYS B 1 62 ? -34.454 30.354 -14.961 1.00 57.83 245 LYS B O 1
ATOM 3353 N N . GLU B 1 63 ? -33.599 29.237 -16.712 1.00 58.29 246 GLU B N 1
ATOM 3354 C CA . GLU B 1 63 ? -34.873 28.709 -17.186 1.00 68.09 246 GLU B CA 1
ATOM 3355 C C . GLU B 1 63 ? -35.443 27.766 -16.148 1.00 61.19 246 GLU B C 1
ATOM 3356 O O . GLU B 1 63 ? -36.598 27.776 -15.840 1.00 60.16 246 GLU B O 1
ATOM 3364 N N . LYS B 1 64 ? -34.577 26.953 -15.598 1.00 59.53 247 LYS B N 1
ATOM 3365 C CA . LYS B 1 64 ? -34.969 25.955 -14.610 1.00 60.31 247 LYS B CA 1
ATOM 3366 C C . LYS B 1 64 ? -35.428 26.616 -13.309 1.00 72.40 247 LYS B C 1
ATOM 3367 O O . LYS B 1 64 ? -36.363 26.145 -12.660 1.00 66.59 247 LYS B O 1
ATOM 3386 N N . VAL B 1 65 ? -34.769 27.707 -12.932 1.00 59.58 248 VAL B N 1
ATOM 3387 C CA . VAL B 1 65 ? -35.168 28.478 -11.757 1.00 61.97 248 VAL B CA 1
ATOM 3388 C C . VAL B 1 65 ? -36.572 29.049 -11.947 1.00 66.09 248 VAL B C 1
ATOM 3389 O O . VAL B 1 65 ? -37.390 29.025 -11.025 1.00 60.69 248 VAL B O 1
ATOM 3402 N N . GLN B 1 66 ? -36.845 29.559 -13.145 1.00 85.99 249 GLN B N 1
ATOM 3403 C CA . GLN B 1 66 ? -38.139 30.166 -13.442 1.00 89.98 249 GLN B CA 1
ATOM 3404 C C . GLN B 1 66 ? -39.273 29.157 -13.295 1.00 91.51 249 GLN B C 1
ATOM 3405 O O . GLN B 1 66 ? -40.293 29.449 -12.672 1.00 96.69 249 GLN B O 1
ATOM 3419 N N . MET B 1 67 ? -39.090 27.973 -13.872 1.00 92.25 250 MET B N 1
ATOM 3420 C CA . MET B 1 67 ? -40.121 26.940 -13.846 1.00 104.62 250 MET B CA 1
ATOM 3421 C C . MET B 1 67 ? -40.421 26.477 -12.421 1.00 104.55 250 MET B C 1
ATOM 3422 O O . MET B 1 67 ? -41.546 26.082 -12.114 1.00 101.25 250 MET B O 1
ATOM 3436 N N . ALA B 1 68 ? -39.413 26.526 -11.554 1.00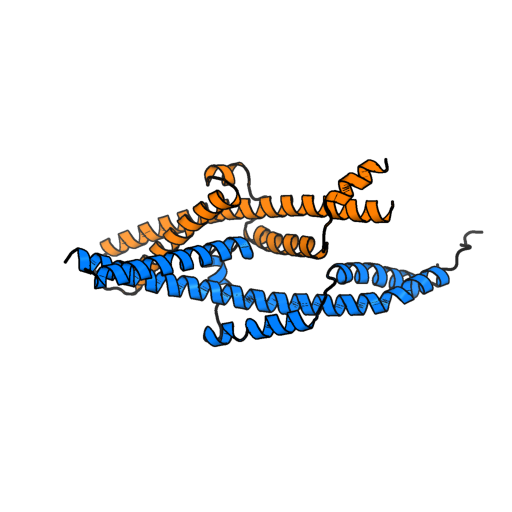 90.58 251 ALA B N 1
ATOM 3437 C CA . ALA B 1 68 ? -39.585 26.123 -10.163 1.00 91.58 251 ALA B CA 1
ATOM 3438 C C . ALA B 1 68 ? -40.499 27.098 -9.426 1.00 94.41 251 ALA B C 1
ATOM 3439 O O . ALA B 1 68 ? -41.293 26.697 -8.576 1.00 98.29 251 ALA B O 1
ATOM 3446 N N . LYS B 1 69 ? -40.380 28.379 -9.761 1.00 96.17 252 LYS B N 1
ATOM 3447 C CA . LYS B 1 69 ? -41.221 29.413 -9.167 1.00 105.64 252 LYS B CA 1
ATOM 3448 C C . LYS B 1 69 ? -42.655 29.342 -9.693 1.00 111.47 252 LYS B C 1
ATOM 3449 O O . LYS B 1 69 ? -43.551 29.997 -9.159 1.00 125.92 252 LYS B O 1
ATOM 3468 N N . GLU B 1 70 ? -42.815 28.609 -10.792 1.00 119.37 253 GLU B N 1
ATOM 3469 C CA . GLU B 1 70 ? -44.099 28.419 -11.435 1.00 105.99 253 GLU B CA 1
ATOM 3470 C C . GLU B 1 70 ? -44.757 27.169 -10.907 1.00 110.23 253 GLU B C 1
ATOM 3471 O O . GLU B 1 70 ? -45.968 27.110 -10.803 1.00 117.54 253 GLU B O 1
ATOM 3483 N N . SER B 1 71 ? -43.942 26.180 -10.552 1.00 113.88 254 SER B N 1
ATOM 3484 C CA . SER B 1 71 ? -44.427 24.908 -10.034 1.00 110.79 254 SER B CA 1
ATOM 3485 C C . SER B 1 71 ? -45.191 25.206 -8.787 1.00 112.47 254 SER B C 1
ATOM 3486 O O . SER B 1 71 ? -46.158 24.544 -8.465 1.00 134.50 254 SER B O 1
ATOM 3490 N N . GLY B 1 72 ? -44.715 26.202 -8.067 1.00 30.00 255 GLY B N 1
ATOM 3491 C CA . GLY B 1 72 ? -45.364 26.640 -6.866 1.00 30.00 255 GLY B CA 1
ATOM 3492 C C . GLY B 1 72 ? -44.841 25.966 -5.643 1.00 30.00 255 GLY B C 1
ATOM 3493 O O . GLY B 1 72 ? -44.254 24.907 -5.693 1.00 30.00 255 GLY B O 1
ATOM 3494 N N . GLY B 1 73 ? -45.056 26.610 -4.524 1.00 95.27 256 GLY B N 1
ATOM 3495 C CA . GLY B 1 73 ? -44.614 26.068 -3.279 1.00 89.96 256 GLY B CA 1
ATOM 3496 C C . GLY B 1 73 ? -43.119 26.113 -3.167 1.00 103.75 256 GLY B C 1
ATOM 3497 O O . GLY B 1 73 ? -42.575 25.467 -2.293 1.00 98.16 256 GLY B O 1
ATOM 3501 N N . SER B 1 74 ? -42.433 26.879 -4.005 1.00 83.88 257 SER B N 1
ATOM 3502 C CA . SER B 1 74 ? -40.981 26.884 -3.852 1.00 90.62 257 SER B CA 1
ATOM 3503 C C . SER B 1 74 ? -40.517 27.939 -2.854 1.00 74.74 257 SER B C 1
ATOM 3504 O O . SER B 1 74 ? -39.320 28.114 -2.638 1.00 63.25 257 SER B O 1
ATOM 3512 N N . GLY B 1 75 ? -41.472 28.638 -2.250 1.00 81.76 919 GLY B N 1
ATOM 3513 C CA . GLY B 1 75 ? -41.167 29.733 -1.349 1.00 85.48 919 GLY B CA 1
ATOM 3514 C C . GLY B 1 75 ? -40.300 29.331 -0.173 1.00 71.33 919 GLY B C 1
ATOM 3515 O O . GLY B 1 75 ? -40.611 28.386 0.551 1.00 71.76 919 GLY B O 1
ATOM 3519 N N . GLY B 1 76 ? -39.199 30.054 0.009 1.00 68.24 920 GLY B N 1
ATOM 3520 C CA . GLY B 1 76 ? -38.301 29.811 1.121 1.00 68.04 920 GLY B CA 1
ATOM 3521 C C . GLY B 1 76 ? -37.473 28.549 0.962 1.00 69.48 920 GLY B C 1
ATOM 3522 O O . GLY B 1 76 ? -36.730 28.179 1.874 1.00 71.75 920 GLY B O 1
ATOM 3526 N N . SER B 1 77 ? -37.597 27.883 -0.185 1.00 61.27 921 SER B N 1
ATOM 3527 C CA . SER B 1 77 ? -36.835 26.663 -0.447 1.00 59.48 921 SER B CA 1
ATOM 3528 C C . SER B 1 77 ? -35.343 26.962 -0.514 1.00 56.11 921 SER B C 1
ATOM 3529 O O . SER B 1 77 ? -34.901 27.799 -1.302 1.00 51.45 921 SER B O 1
ATOM 3537 N N . THR B 1 78 ? -34.569 26.269 0.314 1.00 55.40 922 THR B N 1
ATOM 3538 C CA . THR B 1 78 ? -33.135 26.505 0.385 1.00 51.22 922 THR B CA 1
ATOM 3539 C C . THR B 1 78 ? -32.452 25.961 -0.868 1.00 50.44 922 THR B C 1
ATOM 3540 O O . THR B 1 78 ? -31.395 26.447 -1.263 1.00 45.26 922 THR B O 1
ATOM 3551 N N . LEU B 1 79 ? -33.066 24.961 -1.497 1.00 47.00 923 LEU B N 1
ATOM 3552 C CA . LEU B 1 79 ? -32.534 24.418 -2.740 1.00 49.16 923 LEU B CA 1
ATOM 3553 C C . LEU B 1 79 ? -32.672 25.440 -3.856 1.00 52.93 923 LEU B C 1
ATOM 3554 O O . LEU B 1 79 ? -31.763 25.606 -4.667 1.00 42.50 923 LEU B O 1
ATOM 3570 N N . LEU B 1 80 ? -33.808 26.128 -3.897 1.00 51.53 924 LEU B N 1
ATOM 3571 C CA . LEU B 1 80 ? -34.007 27.176 -4.889 1.00 45.18 924 LEU B CA 1
ATOM 3572 C C . LEU B 1 80 ? -33.054 28.333 -4.625 1.00 43.41 924 LEU B C 1
ATOM 3573 O O . LEU B 1 80 ? -32.505 28.916 -5.558 1.00 41.70 924 LEU B O 1
ATOM 3589 N N . LYS B 1 81 ? -32.856 28.665 -3.353 1.00 47.64 925 LYS B N 1
ATOM 3590 C CA . LYS B 1 81 ? -31.952 29.752 -2.995 1.00 45.51 925 LYS B CA 1
ATOM 3591 C C . LYS B 1 81 ? -30.516 29.430 -3.414 1.00 46.89 925 LYS B C 1
ATOM 3592 O O . LYS B 1 81 ? -29.810 30.297 -3.919 1.00 43.00 925 LYS B O 1
ATOM 3611 N N . ASP B 1 82 ? -30.091 28.186 -3.206 1.00 46.99 926 ASP B N 1
ATOM 3612 C CA . ASP B 1 82 ? -28.755 27.757 -3.620 1.00 46.81 926 ASP B CA 1
ATOM 3613 C C . ASP B 1 82 ? -28.544 27.929 -5.120 1.00 44.75 926 ASP B C 1
ATOM 3614 O O . ASP B 1 82 ? -27.453 28.288 -5.567 1.00 42.14 926 ASP B O 1
ATOM 3623 N N . GLU B 1 83 ? -29.582 27.652 -5.902 1.00 41.03 927 GLU B N 1
ATOM 3624 C CA . GLU B 1 83 ? -29.478 27.771 -7.354 1.00 40.68 927 GLU B CA 1
ATOM 3625 C C . GLU B 1 83 ? -29.437 29.237 -7.792 1.00 40.23 927 GLU B C 1
ATOM 3626 O O . GLU B 1 83 ? -28.742 29.583 -8.749 1.00 38.80 927 GLU B O 1
ATOM 3638 N N . GLU B 1 84 ? -30.176 30.096 -7.093 1.00 34.62 928 GLU B N 1
ATOM 3639 C CA . GLU B 1 84 ? -30.185 31.523 -7.413 1.00 41.44 928 GLU B CA 1
ATOM 3640 C C . GLU B 1 84 ? -28.832 32.167 -7.120 1.00 39.91 928 GLU B C 1
ATOM 3641 O O . GLU B 1 84 ? -28.355 33.005 -7.889 1.00 42.45 928 GLU B O 1
ATOM 3653 N N . VAL B 1 85 ? -28.211 31.767 -6.015 1.00 37.14 929 VAL B N 1
ATOM 3654 C CA . VAL B 1 85 ? -26.874 32.239 -5.679 1.00 38.52 929 VAL B CA 1
ATOM 3655 C C . VAL B 1 85 ? -25.880 31.746 -6.728 1.00 42.75 929 VAL B C 1
ATOM 3656 O O . VAL B 1 85 ? -25.005 32.491 -7.167 1.00 40.57 929 VAL B O 1
ATOM 3669 N N . LYS B 1 86 ? -26.019 30.484 -7.120 1.00 38.12 930 LYS B N 1
ATOM 3670 C CA . LYS B 1 86 ? -25.176 29.909 -8.163 1.00 37.01 930 LYS B CA 1
ATOM 3671 C C . LYS B 1 86 ? -25.337 30.664 -9.485 1.00 38.68 930 LYS B C 1
ATOM 3672 O O . LYS B 1 86 ? -24.352 30.960 -10.170 1.00 40.85 930 LYS B O 1
ATOM 3691 N N . LEU B 1 87 ? -26.581 30.976 -9.837 1.00 39.25 931 LEU B N 1
ATOM 3692 C CA . LEU B 1 87 ? -26.876 31.720 -11.060 1.00 44.94 931 LEU B CA 1
ATOM 3693 C C . LEU B 1 87 ? -26.177 33.081 -11.049 1.00 50.43 931 LEU B C 1
ATOM 3694 O O . LEU B 1 87 ? -25.644 33.533 -12.064 1.00 40.62 931 LEU B O 1
ATOM 3710 N N . GLY B 1 88 ? -26.179 33.727 -9.888 1.00 42.53 932 GLY B N 1
ATOM 3711 C CA . GLY B 1 88 ? -25.509 35.003 -9.717 1.00 40.58 932 GLY B CA 1
ATOM 3712 C C . GLY B 1 88 ? -24.001 34.882 -9.848 1.00 42.64 932 GLY B C 1
ATOM 3713 O O . GLY B 1 88 ? -23.352 35.736 -10.450 1.00 38.49 932 GLY B O 1
ATOM 3717 N N . ARG B 1 89 ? -23.439 33.819 -9.285 1.00 34.04 933 ARG B N 1
ATOM 3718 C CA . ARG B 1 89 ? -22.000 33.605 -9.361 1.00 36.74 933 ARG B CA 1
ATOM 3719 C C . ARG B 1 89 ? -21.567 33.334 -10.799 1.00 37.71 933 ARG B C 1
ATOM 3720 O O . ARG B 1 89 ? -20.476 33.732 -11.207 1.00 34.96 933 ARG B O 1
ATOM 3741 N N . MET B 1 90 ? -22.420 32.656 -11.563 1.00 37.03 934 MET B N 1
ATOM 3742 C CA . MET B 1 90 ? -22.143 32.415 -12.975 1.00 37.85 934 MET B CA 1
ATOM 3743 C C . MET B 1 90 ? -22.079 33.730 -13.747 1.00 38.35 934 MET B C 1
ATOM 3744 O O . MET B 1 90 ? -21.234 33.906 -14.627 1.00 37.65 934 MET B O 1
ATOM 3758 N N . GLU B 1 91 ? -22.985 34.645 -13.418 1.00 36.26 935 GLU B N 1
ATOM 3759 C CA . GLU B 1 91 ? -23.016 35.955 -14.054 1.00 40.80 935 GLU B CA 1
ATOM 3760 C C . GLU B 1 91 ? -21.755 36.756 -13.751 1.00 40.26 935 GLU B C 1
ATOM 3761 O O . GLU B 1 91 ? -21.204 37.416 -14.633 1.00 36.26 935 GLU B O 1
ATOM 3773 N N . VAL B 1 92 ? -21.294 36.697 -12.506 1.00 35.19 936 VAL B N 1
ATOM 3774 C CA . VAL B 1 92 ? -20.086 37.416 -12.126 1.00 32.66 936 VAL B CA 1
ATOM 3775 C C . VAL B 1 92 ? -18.874 36.804 -12.828 1.00 35.52 936 VAL B C 1
ATOM 3776 O O . VAL B 1 92 ? -17.992 37.527 -13.292 1.00 34.36 936 VAL B O 1
ATOM 3789 N N . GLU B 1 93 ? -18.829 35.476 -12.921 1.00 34.05 937 GLU B N 1
ATOM 3790 C CA . GLU B 1 93 ? -17.724 34.818 -13.614 1.00 36.71 937 GLU B CA 1
ATOM 3791 C C . GLU B 1 93 ? -17.700 35.181 -15.103 1.00 35.71 937 GLU B C 1
ATOM 3792 O O . GLU B 1 93 ? -16.637 35.461 -15.662 1.00 31.24 937 GLU B O 1
ATOM 3804 N N . LEU B 1 94 ? -18.866 35.167 -15.740 1.00 34.34 938 LEU B N 1
ATOM 3805 C CA . LEU B 1 94 ? -18.971 35.543 -17.150 1.00 36.77 938 LEU B CA 1
ATOM 3806 C C . LEU B 1 94 ? -18.454 36.961 -17.381 1.00 40.37 938 LEU B C 1
ATOM 3807 O O . LEU B 1 94 ? -17.657 37.205 -18.292 1.00 37.24 938 LEU B O 1
ATOM 3823 N N . ASP B 1 95 ? -18.913 37.892 -16.549 1.00 34.90 939 ASP B N 1
ATOM 3824 C CA . ASP B 1 95 ? -18.481 39.283 -16.636 1.00 34.95 939 ASP B CA 1
ATOM 3825 C C . ASP B 1 95 ? -16.956 39.380 -16.536 1.00 39.90 939 ASP B C 1
ATOM 3826 O O . ASP B 1 95 ? -16.315 40.090 -17.311 1.00 35.17 939 ASP B O 1
ATOM 3835 N N . ASN B 1 96 ? -16.369 38.645 -15.596 1.00 35.04 940 ASN B N 1
ATOM 3836 C CA . ASN B 1 96 ? -14.932 38.715 -15.385 1.00 33.44 940 ASN B CA 1
ATOM 3837 C C . ASN B 1 96 ? -14.128 38.073 -16.511 1.00 33.88 940 ASN B C 1
ATOM 3838 O O . ASN B 1 96 ? -13.008 38.491 -16.786 1.00 34.23 940 ASN B O 1
ATOM 3849 N N . LEU B 1 97 ? -14.696 37.066 -17.163 1.00 34.47 941 LEU B N 1
ATOM 3850 C CA . LEU B 1 97 ? -14.040 36.458 -18.314 1.00 42.90 941 LEU B CA 1
ATOM 3851 C C . LEU B 1 97 ? -13.996 37.455 -19.468 1.00 37.15 941 LEU B C 1
ATOM 3852 O O . LEU B 1 97 ? -13.011 37.528 -20.208 1.00 35.80 941 LEU B O 1
ATOM 3868 N N . LEU B 1 98 ? -15.068 38.225 -19.613 1.00 33.53 942 LEU B N 1
ATOM 3869 C CA . LEU B 1 98 ? -15.119 39.266 -20.632 1.00 43.64 942 LEU B CA 1
ATOM 3870 C C . LEU B 1 98 ? -14.131 40.388 -20.311 1.00 37.50 942 LEU B C 1
ATOM 3871 O O . LEU B 1 98 ? -13.488 40.921 -21.215 1.00 35.05 942 LEU B O 1
ATOM 3887 N N . GLN B 1 99 ? -14.002 40.740 -19.031 1.00 35.34 943 GLN B N 1
ATOM 3888 C CA . GLN B 1 99 ? -12.990 41.711 -18.609 1.00 37.45 943 GLN B CA 1
ATOM 3889 C C . GLN B 1 99 ? -11.587 41.228 -18.948 1.00 35.34 943 GLN B C 1
ATOM 3890 O O . GLN B 1 99 ? -10.747 41.995 -19.413 1.00 36.20 943 GLN B O 1
ATOM 3904 N N . TYR B 1 100 ? -11.338 39.953 -18.672 1.00 33.45 944 TYR B N 1
ATOM 3905 C CA . TYR B 1 100 ? -10.037 39.348 -18.909 1.00 35.40 944 TYR B CA 1
ATOM 3906 C C . TYR B 1 100 ? -9.646 39.436 -20.392 1.00 34.03 944 TYR B C 1
ATOM 3907 O O . TYR B 1 100 ? -8.509 39.766 -20.720 1.00 37.24 944 TYR B O 1
ATOM 3925 N N . LEU B 1 101 ? -10.591 39.153 -21.286 1.00 36.48 945 LEU B N 1
ATOM 3926 C CA . LEU B 1 101 ? -10.337 39.280 -22.722 1.00 34.02 945 LEU B CA 1
ATOM 3927 C C . LEU B 1 101 ? -9.997 40.721 -23.101 1.00 30.50 945 LEU B C 1
ATOM 3928 O O . LEU B 1 101 ? -9.058 40.966 -23.861 1.00 37.25 945 LEU B O 1
ATOM 3944 N N . ARG B 1 102 ? -10.751 41.676 -22.560 1.00 33.20 946 ARG B N 1
ATOM 3945 C CA . ARG B 1 102 ? -10.506 43.084 -22.858 1.00 38.94 946 ARG B CA 1
ATOM 3946 C C . ARG B 1 102 ? -9.149 43.537 -22.324 1.00 35.01 946 ARG B C 1
ATOM 3947 O O . ARG B 1 102 ? -8.339 44.109 -23.058 1.00 37.35 946 ARG B O 1
ATOM 3968 N N . GLU B 1 103 ? -8.910 43.280 -21.043 1.00 35.83 947 GLU B N 1
ATOM 3969 C CA . GLU B 1 103 ? -7.733 43.808 -20.354 1.00 38.81 947 GLU B CA 1
ATOM 3970 C C . GLU B 1 103 ? -6.435 43.156 -20.825 1.00 43.12 947 GLU B C 1
ATOM 3971 O O . GLU B 1 103 ? -5.414 43.834 -20.989 1.00 37.98 947 GLU B O 1
ATOM 3983 N N . GLU B 1 104 ? -6.467 41.845 -21.045 1.00 37.83 948 GLU B N 1
ATOM 3984 C CA . GLU B 1 104 ? -5.246 41.117 -21.379 1.00 44.12 948 GLU B CA 1
ATOM 3985 C C . GLU B 1 104 ? -4.949 41.079 -22.881 1.00 40.25 948 GLU B C 1
ATOM 3986 O O . GLU B 1 104 ? -3.781 41.049 -23.271 1.00 41.90 948 GLU B O 1
ATOM 3998 N N . TYR B 1 105 ? -5.986 41.100 -23.717 1.00 38.16 949 TYR B N 1
ATOM 3999 C CA . TYR B 1 105 ? -5.801 40.914 -25.159 1.00 37.97 949 TYR B CA 1
ATOM 4000 C C . TYR B 1 105 ? -6.560 41.907 -26.038 1.00 38.65 949 TYR B C 1
ATOM 4001 O O . TYR B 1 105 ? -6.503 41.811 -27.266 1.00 40.37 949 TYR B O 1
ATOM 4019 N N . SER B 1 106 ? -7.249 42.861 -25.418 1.00 37.13 950 SER B N 1
ATOM 4020 C CA . SER B 1 106 ? -8.035 43.852 -26.149 1.00 36.58 950 SER B CA 1
ATOM 4021 C C . SER B 1 106 ? -9.009 43.174 -27.103 1.00 38.48 950 SER B C 1
ATOM 4022 O O . SER B 1 106 ? -9.177 43.605 -28.245 1.00 41.26 950 SER B O 1
ATOM 4030 N N . LEU B 1 107 ? -9.635 42.102 -26.625 1.00 34.15 951 LEU B N 1
ATOM 4031 C CA . LEU B 1 107 ? -10.552 41.305 -27.437 1.00 38.28 951 LEU B CA 1
ATOM 4032 C C . LEU B 1 107 ? -11.974 41.356 -26.912 1.00 41.96 951 LEU B C 1
ATOM 4033 O O . LEU B 1 107 ? -12.198 41.403 -25.701 1.00 37.63 951 LEU B O 1
ATOM 4049 N N . SER B 1 108 ? -12.931 41.331 -27.834 1.00 39.08 952 SER B N 1
ATOM 4050 C CA . SER B 1 108 ? -14.308 41.016 -27.483 1.00 41.16 952 SER B CA 1
ATOM 4051 C C . SER B 1 108 ? -14.450 39.500 -27.481 1.00 42.81 952 SER B C 1
ATOM 4052 O O . SER B 1 108 ? -13.544 38.792 -27.914 1.00 39.72 952 SER B O 1
ATOM 4060 N N . PHE B 1 109 ? -15.589 39.002 -27.012 1.00 43.25 953 PHE B N 1
ATOM 4061 C CA . PHE B 1 109 ? -15.866 37.572 -27.075 1.00 38.88 953 PHE B CA 1
ATOM 4062 C C . PHE B 1 109 ? -15.848 37.056 -28.517 1.00 34.79 953 PHE B C 1
ATOM 4063 O O . PHE B 1 109 ? -15.199 36.052 -28.815 1.00 39.98 953 PHE B O 1
ATOM 4080 N N . GLU B 1 110 ? -16.564 37.734 -29.407 1.00 37.98 954 GLU B N 1
ATOM 4081 C CA . GLU B 1 110 ? -16.624 37.302 -30.800 1.00 46.82 954 GLU B CA 1
ATOM 4082 C C . GLU B 1 110 ? -15.243 37.351 -31.448 1.00 41.24 954 GLU B C 1
ATOM 4083 O O . GLU B 1 110 ? -14.886 36.467 -32.220 1.00 46.33 954 GLU B O 1
ATOM 4095 N N . GLY B 1 111 ? -14.462 38.375 -31.125 1.00 48.03 955 GLY B N 1
ATOM 4096 C CA . GLY B 1 111 ? -13.107 38.475 -31.635 1.00 49.43 955 GLY B CA 1
ATOM 4097 C C . GLY B 1 111 ? -12.264 37.278 -31.236 1.00 56.03 955 GLY B C 1
ATOM 4098 O O . GLY B 1 111 ? -11.556 36.699 -32.059 1.00 41.64 955 GLY B O 1
ATOM 4102 N N . ALA B 1 112 ? -12.342 36.904 -29.964 1.00 43.71 956 ALA B N 1
ATOM 4103 C CA . ALA B 1 112 ? -11.584 35.769 -29.452 1.00 38.07 956 ALA B CA 1
ATOM 4104 C C . ALA B 1 112 ? -12.040 34.462 -30.092 1.00 37.40 956 ALA B C 1
ATOM 4105 O O . ALA B 1 112 ? -11.212 33.658 -30.520 1.00 41.50 956 ALA B O 1
ATOM 4112 N N . LYS B 1 113 ? -13.355 34.257 -30.154 1.00 36.62 957 LYS B N 1
ATOM 4113 C CA . LYS B 1 113 ? -13.924 33.041 -30.721 1.00 45.43 957 LYS B CA 1
ATOM 4114 C C . LYS B 1 113 ? -13.534 32.875 -32.186 1.00 58.52 957 LYS B C 1
ATOM 4115 O O . LYS B 1 113 ? -13.164 31.785 -32.629 1.00 46.44 957 LYS B O 1
ATOM 4134 N N . GLU B 1 114 ? -13.625 33.967 -32.935 1.00 44.00 958 GLU B N 1
ATOM 4135 C CA . GLU B 1 114 ? -13.383 33.930 -34.372 1.00 45.82 958 GLU B CA 1
ATOM 4136 C C . GLU B 1 114 ? -11.901 33.741 -34.688 1.00 46.83 958 GLU B C 1
ATOM 4137 O O . GLU B 1 114 ? -11.545 33.024 -35.621 1.00 51.72 958 GLU B O 1
ATOM 4149 N N . LYS B 1 115 ? -11.032 34.373 -33.908 1.00 45.54 959 LYS B N 1
ATOM 4150 C CA . LYS B 1 115 ? -9.599 34.285 -34.169 1.00 45.93 959 LYS B CA 1
ATOM 4151 C C . LYS B 1 115 ? -8.989 32.990 -33.634 1.00 51.67 959 LYS B C 1
ATOM 4152 O O . LYS B 1 115 ? -8.106 32.410 -34.263 1.00 45.85 959 LYS B O 1
ATOM 4171 N N . TYR B 1 116 ? -9.466 32.543 -32.476 1.00 45.52 960 TYR B N 1
ATOM 4172 C CA . TYR B 1 116 ? -8.866 31.405 -31.781 1.00 47.38 960 TYR B CA 1
ATOM 4173 C C . TYR B 1 116 ? -9.833 30.245 -31.569 1.00 46.75 960 TYR B C 1
ATOM 4174 O O . TYR B 1 116 ? -10.671 30.278 -30.662 1.00 45.59 960 TYR B O 1
ATOM 4192 N N . GLN B 1 117 ? -9.694 29.216 -32.396 1.00 47.80 961 GLN B N 1
ATOM 4193 C CA . GLN B 1 117 ? -10.524 28.020 -32.286 1.00 53.21 961 GLN B CA 1
ATOM 4194 C C . GLN B 1 117 ? -9.697 26.839 -31.788 1.00 54.27 961 GLN B C 1
ATOM 4195 O O . GLN B 1 117 ? -8.563 26.637 -32.220 1.00 56.56 961 GLN B O 1
ATOM 4209 N N . LEU B 1 118 ? -10.267 26.070 -30.866 1.00 56.25 962 LEU B N 1
ATOM 4210 C CA . LEU B 1 118 ? -9.585 24.907 -30.310 1.00 56.07 962 LEU B CA 1
ATOM 4211 C C . LEU B 1 118 ? -9.289 23.858 -31.378 1.00 65.85 962 LEU B C 1
ATOM 4212 O O . LEU B 1 118 ? -10.130 23.567 -32.228 1.00 69.23 962 LEU B O 1
ATOM 4228 N N . GLU B 1 119 ? -8.087 23.293 -31.317 1.00 76.24 963 GLU B N 1
ATOM 4229 C CA . GLU B 1 119 ? -7.674 22.237 -32.235 1.00 97.91 963 GLU B CA 1
ATOM 4230 C C . GLU B 1 119 ? -7.996 20.863 -31.655 1.00 76.26 963 GLU B C 1
ATOM 4231 O O . GLU B 1 119 ? -8.035 19.867 -32.377 1.00 81.88 963 GLU B O 1
ATOM 4235 N N . THR B 1 120 ? -8.222 20.822 -30.343 1.00 92.46 964 THR B N 1
ATOM 4236 C CA . THR B 1 120 ? -8.529 19.581 -29.636 1.00 71.75 964 THR B CA 1
ATOM 4237 C C . THR B 1 120 ? -9.748 19.773 -28.740 1.00 80.27 964 THR B C 1
ATOM 4238 O O . THR B 1 120 ? -10.300 20.870 -28.660 1.00 75.58 964 THR B O 1
ATOM 4249 N N . ASP B 1 121 ? -10.167 18.706 -28.068 1.00 64.67 965 ASP B N 1
ATOM 4250 C CA . ASP B 1 121 ? -11.240 18.805 -27.088 1.00 71.12 965 ASP B CA 1
ATOM 4251 C C . ASP B 1 121 ? -10.753 19.681 -25.936 1.00 71.61 965 ASP B C 1
ATOM 4252 O O . ASP B 1 121 ? -9.548 19.798 -25.715 1.00 57.05 965 ASP B O 1
ATOM 4261 N N . PRO B 1 122 ? -11.686 20.308 -25.203 1.00 67.12 966 PRO B N 1
ATOM 4262 C CA . PRO B 1 122 ? -11.280 21.298 -24.198 1.00 64.66 966 PRO B CA 1
ATOM 4263 C C . PRO B 1 122 ? -10.356 20.752 -23.109 1.00 61.11 966 PRO B C 1
ATOM 4264 O O . PRO B 1 122 ? -9.409 21.440 -22.741 1.00 59.94 966 PRO B O 1
ATOM 4275 N N . GLU B 1 123 ? -10.607 19.547 -22.608 1.00 61.76 967 GLU B N 1
ATOM 4276 C CA . GLU B 1 123 ? -9.823 19.034 -21.486 1.00 64.30 967 GLU B CA 1
ATOM 4277 C C . GLU B 1 123 ? -8.369 18.746 -21.857 1.00 79.05 967 GLU B C 1
ATOM 4278 O O . GLU B 1 123 ? -7.469 18.941 -21.041 1.00 57.82 967 GLU B O 1
ATOM 4290 N N . GLU B 1 124 ? -8.135 18.278 -23.077 1.00 63.00 968 GLU B N 1
ATOM 4291 C CA . GLU B 1 124 ? -6.771 18.044 -23.532 1.00 62.63 968 GLU B CA 1
ATOM 4292 C C . GLU B 1 124 ? -6.047 19.383 -23.665 1.00 58.64 968 GLU B C 1
ATOM 4293 O O . GLU B 1 124 ? -4.868 19.499 -23.331 1.00 62.55 968 GLU B O 1
ATOM 4305 N N . ALA B 1 125 ? -6.766 20.397 -24.137 1.00 57.95 969 ALA B N 1
ATOM 4306 C CA . ALA B 1 125 ? -6.207 21.740 -24.258 1.00 52.38 969 ALA B CA 1
ATOM 4307 C C . ALA B 1 125 ? -5.759 22.272 -22.894 1.00 48.77 969 ALA B C 1
ATOM 4308 O O . ALA B 1 125 ? -4.714 22.913 -22.788 1.00 52.83 969 ALA B O 1
ATOM 4315 N N . ARG B 1 126 ? -6.544 21.999 -21.854 1.00 53.27 970 ARG B N 1
ATOM 4316 C CA . ARG B 1 126 ? -6.203 22.455 -20.507 1.00 50.59 970 ARG B CA 1
ATOM 4317 C C . ARG B 1 126 ? -4.906 21.817 -20.019 1.00 51.52 970 ARG B C 1
ATOM 4318 O O . ARG B 1 126 ? -4.078 22.484 -19.398 1.00 57.04 970 ARG B O 1
ATOM 4339 N N . LYS B 1 127 ? -4.731 20.527 -20.296 1.00 55.29 971 LYS B N 1
ATOM 4340 C CA . LYS B 1 127 ? -3.473 19.850 -19.994 1.00 55.44 971 LYS B CA 1
ATOM 4341 C C . LYS B 1 127 ? -2.328 20.489 -20.770 1.00 64.48 971 LYS B C 1
ATOM 4342 O O . LYS B 1 127 ? -1.220 20.632 -20.256 1.00 79.18 971 LYS B O 1
ATOM 4361 N N . ARG B 1 128 ? -2.607 20.871 -22.013 1.00 58.86 972 ARG B N 1
ATOM 4362 C CA . ARG B 1 128 ? -1.592 21.456 -22.882 1.00 51.25 972 ARG B CA 1
ATOM 4363 C C . ARG B 1 128 ? -1.107 22.805 -22.353 1.00 46.79 972 ARG B C 1
ATOM 4364 O O . ARG B 1 128 ? 0.074 23.128 -22.463 1.00 56.71 972 ARG B O 1
ATOM 4368 N N . VAL B 1 129 ? -2.018 23.590 -21.783 1.00 47.56 973 VAL B N 1
ATOM 4369 C CA . VAL B 1 129 ? -1.654 24.885 -21.210 1.00 46.80 973 VAL B CA 1
ATOM 4370 C C . VAL B 1 129 ? -0.541 24.725 -20.171 1.00 49.32 973 VAL B C 1
ATOM 4371 O O . VAL B 1 129 ? 0.461 25.439 -20.216 1.00 44.79 973 VAL B O 1
ATOM 4385 N N . LYS B 1 130 ? -0.707 23.783 -19.247 1.00 51.24 974 LYS B N 1
ATOM 4386 C CA . LYS B 1 130 ? 0.296 23.583 -18.205 1.00 48.34 974 LYS B CA 1
ATOM 4387 C C . LYS B 1 130 ? 1.613 23.081 -18.794 1.00 45.36 974 LYS B C 1
ATOM 4388 O O . LYS B 1 130 ? 2.686 23.499 -18.365 1.00 50.53 974 LYS B O 1
ATOM 4407 N N . LEU B 1 131 ? 1.530 22.181 -19.769 1.00 48.97 975 LEU B N 1
ATOM 4408 C CA . LEU B 1 131 ? 2.730 21.640 -20.397 1.00 60.21 975 LEU B CA 1
ATOM 4409 C C . LEU B 1 131 ? 3.539 22.729 -21.103 1.00 51.83 975 LEU B C 1
ATOM 4410 O O . LEU B 1 131 ? 4.765 22.749 -21.012 1.00 47.56 975 LEU B O 1
ATOM 4426 N N . ILE B 1 132 ? 2.863 23.634 -21.804 1.00 47.23 976 ILE B N 1
ATOM 4427 C CA . ILE B 1 132 ? 3.568 24.688 -22.524 1.00 55.82 976 ILE B CA 1
ATOM 4428 C C . ILE B 1 132 ? 4.216 25.638 -21.523 1.00 43.24 976 ILE B C 1
ATOM 4429 O O . ILE B 1 132 ? 5.347 26.076 -21.720 1.00 45.91 976 ILE B O 1
ATOM 4445 N N . LYS B 1 133 ? 3.498 25.951 -20.448 1.00 44.70 977 LYS B N 1
ATOM 4446 C CA . LYS B 1 133 ? 4.032 26.81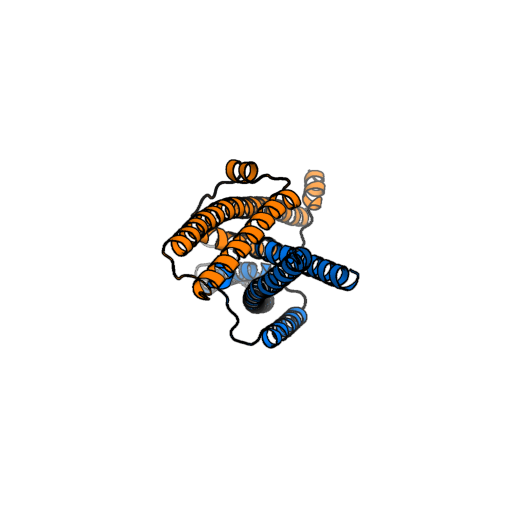3 -19.397 1.00 41.92 977 LYS B CA 1
ATOM 4447 C C . LYS B 1 133 ? 5.301 26.218 -18.782 1.00 43.73 977 LYS B C 1
ATOM 4448 O O . LYS B 1 133 ? 6.280 26.928 -18.560 1.00 44.19 977 LYS B O 1
ATOM 4467 N N . LEU B 1 134 ? 5.288 24.916 -18.517 1.00 41.95 978 LEU B N 1
ATOM 4468 C CA . LEU B 1 134 ? 6.467 24.242 -17.985 1.00 47.21 978 LEU B CA 1
ATOM 4469 C C . LEU B 1 134 ? 7.631 24.286 -18.969 1.00 50.16 978 LEU B C 1
ATOM 4470 O O . LEU B 1 134 ? 8.770 24.538 -18.578 1.00 49.86 978 LEU B O 1
ATOM 4486 N N . ALA B 1 135 ? 7.347 24.026 -20.243 1.00 46.94 979 ALA B N 1
ATOM 4487 C CA . ALA B 1 135 ? 8.384 24.027 -21.269 1.00 53.79 979 ALA B CA 1
ATOM 4488 C C . ALA B 1 135 ? 9.010 25.413 -21.394 1.00 44.84 979 ALA B C 1
ATOM 4489 O O . ALA B 1 135 ? 10.211 25.542 -21.625 1.00 51.06 979 ALA B O 1
ATOM 4496 N N . ILE B 1 136 ? 8.189 26.446 -21.243 1.00 39.17 980 ILE B N 1
ATOM 4497 C CA . ILE B 1 136 ? 8.682 27.819 -21.260 1.00 44.72 980 ILE B CA 1
ATOM 4498 C C . ILE B 1 136 ? 9.614 28.057 -20.078 1.00 45.32 980 ILE B C 1
ATOM 4499 O O . ILE B 1 136 ? 10.724 28.558 -20.245 1.00 50.30 980 ILE B O 1
ATOM 4515 N N . GLU B 1 137 ? 9.158 27.686 -18.886 1.00 47.81 981 GLU B N 1
ATOM 4516 C CA . GLU B 1 137 ? 9.949 27.864 -17.674 1.00 46.99 981 GLU B CA 1
ATOM 4517 C C . GLU B 1 137 ? 11.266 27.095 -17.751 1.00 44.03 981 GLU B C 1
ATOM 4518 O O . GLU B 1 137 ? 12.276 27.525 -17.201 1.00 50.86 981 GLU B O 1
ATOM 4530 N N . GLU B 1 138 ? 11.253 25.957 -18.435 1.00 48.30 982 GLU B N 1
ATOM 4531 C CA . GLU B 1 138 ? 12.460 25.148 -18.580 1.00 54.40 982 GLU B CA 1
ATOM 4532 C C . GLU B 1 138 ? 13.549 25.853 -19.394 1.00 57.46 982 GLU B C 1
ATOM 4533 O O . GLU B 1 138 ? 14.734 25.549 -19.247 1.00 52.22 982 GLU B O 1
ATOM 4545 N N . LEU B 1 139 ? 13.150 26.785 -20.253 1.00 47.06 983 LEU B N 1
ATOM 4546 C CA . LEU B 1 139 ? 14.114 27.538 -21.052 1.00 56.92 983 LEU B CA 1
ATOM 4547 C C . LEU B 1 139 ? 14.927 28.491 -20.181 1.00 72.25 983 LEU B C 1
ATOM 4548 O O . LEU B 1 139 ? 15.969 28.995 -20.602 1.00 67.61 983 LEU B O 1
ATOM 4564 N N . GLY B 1 140 ? 14.439 28.743 -18.971 1.00 66.31 984 GLY B N 1
ATOM 4565 C CA . GLY B 1 140 ? 15.135 29.598 -18.027 1.00 69.16 984 GLY B CA 1
ATOM 4566 C C . GLY B 1 140 ? 15.094 31.062 -18.420 1.00 81.90 984 GLY B C 1
ATOM 4567 O O . GLY B 1 140 ? 14.110 31.535 -18.990 1.00 56.83 984 GLY B O 1
ATOM 4571 N N . THR B 1 141 ? 16.170 31.779 -18.110 1.00 56.63 985 THR B N 1
ATOM 4572 C CA . THR B 1 141 ? 16.268 33.199 -18.427 1.00 62.71 985 THR B CA 1
ATOM 4573 C C . THR B 1 141 ? 16.564 33.384 -19.908 1.00 54.91 985 THR B C 1
ATOM 4574 O O . THR B 1 141 ? 17.607 32.953 -20.400 1.00 67.84 985 THR B O 1
ATOM 4585 N N . VAL B 1 142 ? 15.640 34.032 -20.609 1.00 46.64 986 VAL B N 1
ATOM 4586 C CA . VAL B 1 142 ? 15.759 34.227 -22.048 1.00 49.18 986 VAL B CA 1
ATOM 4587 C C . VAL B 1 142 ? 16.244 35.633 -22.370 1.00 46.26 986 VAL B C 1
ATOM 4588 O O . VAL B 1 142 ? 15.783 36.612 -21.782 1.00 51.16 986 VAL B O 1
ATOM 4601 N N . ASN B 1 143 ? 17.179 35.709 -23.311 1.00 49.95 987 ASN B N 1
ATOM 4602 C CA . ASN B 1 143 ? 17.687 36.973 -23.824 1.00 56.42 987 ASN B CA 1
ATOM 4603 C C . ASN B 1 143 ? 17.247 37.145 -25.272 1.00 51.51 987 ASN B C 1
ATOM 4604 O O . ASN B 1 143 ? 17.844 36.573 -26.185 1.00 51.88 987 ASN B O 1
ATOM 4615 N N . LEU B 1 144 ? 16.192 37.928 -25.482 1.00 48.67 988 LEU B N 1
ATOM 4616 C CA . LEU B 1 144 ? 15.674 38.145 -26.827 1.00 46.41 988 LEU B CA 1
ATOM 4617 C C . LEU B 1 144 ? 16.691 38.896 -27.691 1.00 47.64 988 LEU B C 1
ATOM 4618 O O . LEU B 1 144 ? 16.720 38.727 -28.909 1.00 48.99 988 LEU B O 1
ATOM 4634 N N . GLY B 1 145 ? 17.526 39.715 -27.056 1.00 46.75 989 GLY B N 1
ATOM 4635 C CA . GLY B 1 145 ? 18.505 40.509 -27.777 1.00 53.98 989 GLY B CA 1
ATOM 4636 C C . GLY B 1 145 ? 19.604 39.678 -28.415 1.00 55.21 989 GLY B C 1
ATOM 4637 O O . GLY B 1 145 ? 20.329 40.165 -29.282 1.00 56.02 989 GLY B O 1
ATOM 4641 N N . SER B 1 146 ? 19.730 38.423 -27.990 1.00 57.23 990 SER B N 1
ATOM 4642 C CA . SER B 1 146 ? 20.731 37.526 -28.559 1.00 68.78 990 SER B CA 1
ATOM 4643 C C . SER B 1 146 ? 20.409 37.211 -30.018 1.00 65.24 990 SER B C 1
ATOM 4644 O O . SER B 1 146 ? 21.294 36.851 -30.792 1.00 73.20 990 SER B O 1
ATOM 4652 N N . ILE B 1 147 ? 19.137 37.344 -30.386 1.00 63.49 991 ILE B N 1
ATOM 4653 C CA . ILE B 1 147 ? 18.721 37.179 -31.776 1.00 67.50 991 ILE B CA 1
ATOM 4654 C C . ILE B 1 147 ? 19.309 38.297 -32.628 1.00 72.24 991 ILE B C 1
ATOM 4655 O O . ILE B 1 147 ? 19.686 38.085 -33.782 1.00 69.84 991 ILE B O 1
ATOM 4671 N N . ASP B 1 148 ? 19.380 39.490 -32.046 1.00 65.00 992 ASP B N 1
ATOM 4672 C CA . ASP B 1 148 ? 19.860 40.675 -32.751 1.00 82.66 992 ASP B CA 1
ATOM 4673 C C . ASP B 1 148 ? 21.368 40.650 -32.971 1.00 80.23 992 ASP B C 1
ATOM 4674 O O . ASP B 1 148 ? 21.840 40.847 -34.090 1.00 82.29 992 ASP B O 1
ATOM 4683 N N . GLU B 1 149 ? 22.125 40.413 -31.905 1.00 89.35 993 GLU B N 1
ATOM 4684 C CA . GLU B 1 149 ? 23.579 40.412 -32.007 1.00 104.32 993 GLU B CA 1
ATOM 4685 C C . GLU B 1 149 ? 24.091 39.154 -32.705 1.00 108.74 993 GLU B C 1
ATOM 4686 O O . GLU B 1 149 ? 25.263 39.084 -33.067 1.00 102.37 993 GLU B O 1
ATOM 4698 N N . PHE B 1 150 ? 23.220 38.166 -32.896 1.00 96.58 994 PHE B N 1
ATOM 4699 C CA . PHE B 1 150 ? 23.576 36.991 -33.689 1.00 94.70 994 PHE B CA 1
ATOM 4700 C C . PHE B 1 150 ? 23.425 37.310 -35.170 1.00 100.53 994 PHE B C 1
ATOM 4701 O O . PHE B 1 150 ? 24.297 36.989 -35.979 1.00 104.73 994 PHE B O 1
ATOM 4718 N N . GLU B 1 151 ? 22.312 37.950 -35.518 1.00 91.60 995 GLU B N 1
ATOM 4719 C CA . GLU B 1 151 ? 22.098 38.436 -36.876 1.00 96.97 995 GLU B CA 1
ATOM 4720 C C . GLU B 1 151 ? 23.107 39.532 -37.222 1.00 111.18 995 GLU B C 1
ATOM 4721 O O . GLU B 1 151 ? 23.257 39.907 -38.386 1.00 112.10 995 GLU B O 1
ATOM 4725 N N . ARG B 1 152 ? 23.795 40.039 -36.201 1.00 110.77 996 ARG B N 1
ATOM 4726 C CA . ARG B 1 152 ? 24.808 41.075 -36.380 1.00 115.14 996 ARG B CA 1
ATOM 4727 C C . ARG B 1 152 ? 26.162 40.479 -36.764 1.00 110.89 996 ARG B C 1
ATOM 4728 O O . ARG B 1 152 ? 26.909 41.074 -37.542 1.00 114.75 996 ARG B O 1
ATOM 4732 N N . VAL B 1 153 ? 26.476 39.309 -36.214 1.00 103.70 997 VAL B N 1
ATOM 4733 C CA . VAL B 1 153 ? 27.750 38.650 -36.493 1.00 120.02 997 VAL B CA 1
ATOM 4734 C C . VAL B 1 153 ? 27.809 38.199 -37.954 1.00 128.77 997 VAL B C 1
ATOM 4735 O O . VAL B 1 153 ? 28.892 38.051 -38.523 1.00 117.67 997 VAL B O 1
ATOM 4748 N N . ASN B 1 154 ? 26.642 38.003 -38.561 1.00 125.00 998 ASN B N 1
ATOM 4749 C CA . ASN B 1 154 ? 26.564 37.620 -39.967 1.00 123.77 998 ASN B CA 1
ATOM 4750 C C . ASN B 1 154 ? 26.520 38.839 -40.882 1.00 120.14 998 ASN B C 1
ATOM 4751 O O . ASN B 1 154 ? 25.756 38.877 -41.847 1.00 116.91 998 ASN B O 1
#

Secondary structure (DSSP, 8-state):
--S-SS-HHHHHHHHHHHHHHHHHHHHHHHHHHHHHHHHHHHHHHHHHHHHHHHHHHHHHHHHHHHHHHT--HHHHHHHHHHHHHHHHHHHHHHHHHHHH---HHHHHHH---SS-HHHHHHHHHHHHHHHHTT-S--THHHHHHHHHHHHHHHHHTTGGG-/-HHHHHHHHHHHHHHHHHHHHHHHHHHHHHHHHHHHHHHHHHHHHHHHHHHHHS--TT-HHHHHHHHHHHHHHHHHHHHHHHHHHHH---HHHHHHH---SS-HHHHHHHHHHHHHHHHHT-S--TTHHHHHHHH-

Radius of gyration: 26.83 Å; Cα contacts (8 Å, |Δi|>4): 249; chains: 2; bounding box: 86×62×50 Å

GO terms:
  GO:0042802 identical protein binding (F, IPI)
  GO:0005515 protein binding (F, IPI)

Foldseek 3Di:
DPDDPDALVVVLVVLVVVQPVLVVLLVLLVVLVVLVVVLVLLVLQLLLVCLVVLCVVLVVLVVVLVVVVVVDVVSVVSVVVSVVSVVVNVVSQVCCCVVPVDHSVRSNVVHHDPDPSVVSVVVSVVSVVVSVVSPDHDNVSNVVSVVSVVVSVVCVVVSVRD/DVVLVVQQVLLVVLVVLVVVLVLLVLQLLLVVLVVLVVVLVVLVVVLVVCVVVDPCPPPVVSVVSVVVSVVSVVVSVVSQVCCCPVPVDGSVRSNVVHHDPDDSVVSVVVNVVSVVVSCVSPDHDNCSNVVVVVVD